Protein AF-A0A7J7YCP4-F1 (afdb_monomer)

Secondary structure (DSSP, 8-state):
--HHHHHHHHHHHHHHHHHHS-HHHHHHHHHHH-TT----TT-------GGG--HHHHHHHHHHHHHHS--------TTS----------------------------------------------------S---S-HHHHHHHHHHHHHHHHHHHHHHHHHHHHHHHHHHHHHHH-TTTT---------------------

Foldseek 3Di:
DPVVVVVVLVVVLVVCCVPQHDPVLVVVLVCLLPVPDDDDPPDPDDDDDPVSDDPVSSVVSVVSCVVRRPDPPPPPPVPDDPDDDDDDDDDDDDDDDDDDDDDDDDDDDDDDDDDDDDDDDDDDDDDDDDDDDDPPADPVRVVVVVVVVVVVVVVVVVVVVVVVVVVVVVVVCCVVVVPPVPDDPPDDDDDDDDDPDDPPPDD

Sequence (203 aa):
MSNDEQVEYIEYLSRKVSTEMGLREQLDIIKIIDPSAQISPTDSEFIIELNCLTDEKLKQVRNYIKEHSPRQRPVREAWKRSNFSCASTSGVSGASASSSSASMVSSASSSGSSVGNSASNSSANMSRAHSDSNLSASAAERIRDSKKRSKQRKLQQKALRKRQLKEQRQARKERLSGLFLNEEVLSLKVTEEDHEADVDVLM

InterPro domains:
  IPR029672 FAM199X family [PF15814] (1-203)
  IPR029672 FAM199X family [PTHR32003] (1-203)

Organism: Myotis myotis (NCBI:txid51298)

Solvent-accessible surface area (backbone atoms only — not comparable to full-atom values): 14205 Å² total; per-residue (Å²): 126,54,73,65,59,46,51,55,49,49,52,52,50,51,56,46,45,78,71,65,46,53,73,67,57,49,52,54,47,48,43,65,54,39,74,81,68,83,82,61,100,81,64,90,74,84,90,78,60,71,90,56,63,45,72,70,44,53,52,48,47,53,50,50,49,68,74,65,44,71,71,80,69,77,86,68,71,86,86,68,76,94,70,91,73,92,81,91,85,86,89,83,88,84,89,85,89,83,90,79,84,89,84,88,86,85,86,85,85,89,81,86,85,88,85,88,88,80,88,86,89,87,91,80,78,83,89,90,82,83,92,76,94,77,92,87,69,55,74,70,49,60,53,51,49,50,54,49,52,51,53,49,54,54,49,52,54,52,49,52,55,53,48,53,56,48,51,56,50,48,56,53,47,43,77,71,62,53,72,71,80,73,70,77,80,81,79,80,75,81,76,92,71,94,74,96,68,90,75,82,78,86,128

Radius of gyration: 39.22 Å; Cα contacts (8 Å, |Δi|>4): 32; chains: 1; bounding box: 74×63×96 Å

pLDDT: mean 70.27, std 20.98, range [35.03, 97.25]

Mean predicted aligned error: 22.8 Å

Nearest PDB structures (foldseek):
  2n4q-assembly1_B  TM=6.527E-01  e=3.915E-01  Homo sapiens

Structure (mmCIF, N/CA/C/O backbone):
data_AF-A0A7J7YCP4-F1
#
_entry.id   AF-A0A7J7YCP4-F1
#
loop_
_atom_site.group_PDB
_atom_site.id
_atom_site.type_symbol
_atom_site.label_atom_id
_atom_site.label_alt_id
_atom_site.label_comp_id
_atom_site.label_asym_id
_atom_site.label_entity_id
_atom_site.label_seq_id
_atom_site.pdbx_PDB_ins_code
_atom_site.Cartn_x
_atom_site.Cartn_y
_atom_site.Cartn_z
_atom_site.occupancy
_atom_site.B_iso_or_equiv
_atom_site.auth_seq_id
_atom_site.auth_comp_id
_atom_site.auth_asym_id
_atom_site.auth_atom_id
_atom_site.pdbx_PDB_model_num
ATOM 1 N N . MET A 1 1 ? 1.319 6.256 31.468 1.00 61.00 1 MET A N 1
ATOM 2 C CA . MET A 1 1 ? 1.533 7.565 30.827 1.00 61.00 1 MET A CA 1
ATOM 3 C C . MET A 1 1 ? 0.613 8.563 31.509 1.00 61.00 1 MET A C 1
ATOM 5 O O . MET A 1 1 ? -0.345 8.119 32.139 1.00 61.00 1 MET A O 1
ATOM 9 N N . SER A 1 2 ? 0.899 9.861 31.454 1.00 80.31 2 SER A N 1
ATOM 10 C CA . SER A 1 2 ? -0.120 10.881 31.736 1.00 80.31 2 SER A CA 1
ATOM 11 C C . SER A 1 2 ? -1.136 10.941 30.585 1.00 80.31 2 SER A C 1
ATOM 13 O O . SER A 1 2 ? -0.890 10.391 29.510 1.00 80.31 2 SER A O 1
ATOM 15 N N . ASN A 1 3 ? -2.272 11.617 30.788 1.00 82.62 3 ASN A N 1
ATOM 16 C CA . ASN A 1 3 ? -3.223 11.849 29.694 1.00 82.62 3 ASN A CA 1
ATOM 17 C C . ASN A 1 3 ? -2.578 12.679 28.569 1.00 82.62 3 ASN A C 1
ATOM 19 O O . ASN A 1 3 ? -2.799 12.396 27.397 1.00 82.62 3 ASN A O 1
ATOM 23 N N . ASP A 1 4 ? -1.729 13.648 28.918 1.00 84.38 4 ASP A N 1
ATOM 24 C CA . ASP A 1 4 ? -1.056 14.526 27.954 1.00 84.38 4 ASP A CA 1
ATOM 25 C C . ASP A 1 4 ? -0.026 13.748 27.112 1.00 84.38 4 ASP A C 1
ATOM 27 O O . ASP A 1 4 ? -0.038 13.828 25.884 1.00 84.38 4 ASP A O 1
ATOM 31 N N . GLU A 1 5 ? 0.787 12.896 27.756 1.00 87.50 5 GLU A N 1
ATOM 32 C CA . GLU A 1 5 ? 1.686 11.939 27.086 1.00 87.50 5 GLU A CA 1
ATOM 33 C C . GLU A 1 5 ? 0.912 10.970 26.173 1.00 87.50 5 GLU A C 1
ATOM 35 O O . GLU A 1 5 ? 1.413 10.551 25.130 1.00 87.50 5 GLU A O 1
ATOM 40 N N . GLN A 1 6 ? -0.302 10.572 26.568 1.00 84.69 6 GLN A N 1
ATOM 41 C CA . GLN A 1 6 ? -1.154 9.678 25.785 1.00 84.69 6 GLN A CA 1
ATOM 42 C C . GLN A 1 6 ? -1.736 10.375 24.553 1.00 84.69 6 GLN A C 1
ATOM 44 O O . GLN A 1 6 ? -1.736 9.769 23.482 1.00 84.69 6 GLN A O 1
ATOM 49 N N . VAL A 1 7 ? -2.163 11.636 24.663 1.00 87.69 7 VAL A N 1
ATOM 50 C CA . VAL A 1 7 ? -2.622 12.436 23.516 1.00 87.69 7 VAL A CA 1
ATOM 51 C C . VAL A 1 7 ? -1.472 12.693 22.539 1.00 87.69 7 VAL A C 1
ATOM 53 O O . VAL A 1 7 ? -1.622 12.385 21.357 1.00 87.69 7 VAL A O 1
ATOM 56 N N . GLU A 1 8 ? -0.298 13.132 23.012 1.00 90.75 8 GLU A N 1
ATOM 57 C CA . GLU A 1 8 ? 0.894 13.305 22.161 1.00 90.75 8 GLU A CA 1
ATOM 58 C C . GLU A 1 8 ? 1.266 11.992 21.445 1.00 90.75 8 GLU A C 1
ATOM 60 O O . GLU A 1 8 ? 1.570 11.975 20.247 1.00 90.75 8 GLU A O 1
ATOM 65 N N . TYR A 1 9 ? 1.183 10.858 22.150 1.00 91.06 9 TYR A N 1
ATOM 66 C CA . TYR A 1 9 ? 1.477 9.554 21.564 1.00 91.06 9 TYR A CA 1
ATOM 67 C C . TYR A 1 9 ? 0.429 9.095 20.536 1.00 91.06 9 TYR A C 1
ATOM 69 O O . TYR A 1 9 ? 0.794 8.499 19.518 1.00 91.06 9 TYR A O 1
ATOM 77 N N . ILE A 1 10 ? -0.856 9.399 20.752 1.00 90.00 10 ILE A N 1
ATOM 78 C CA . ILE A 1 10 ? -1.934 9.158 19.780 1.00 90.00 10 ILE A CA 1
ATOM 79 C C . ILE A 1 10 ? -1.720 10.010 18.523 1.00 90.00 10 ILE A C 1
ATOM 81 O O . ILE A 1 10 ? -1.785 9.472 17.417 1.00 90.00 10 ILE A O 1
ATOM 85 N N . GLU A 1 11 ? -1.401 11.300 18.664 1.00 91.00 11 GLU A N 1
ATOM 86 C CA . GLU A 1 11 ? -1.089 12.176 17.528 1.00 91.00 11 GLU A CA 1
ATOM 87 C C . GLU A 1 11 ? 0.123 11.679 16.732 1.00 91.00 11 GLU A C 1
ATOM 89 O O . GLU A 1 11 ? 0.085 11.637 15.497 1.00 91.00 11 GLU A O 1
ATOM 94 N N . TYR A 1 12 ? 1.188 11.259 17.424 1.00 93.00 12 TYR A N 1
ATOM 95 C CA . TYR A 1 12 ? 2.372 10.672 16.799 1.00 93.00 12 TYR A CA 1
ATOM 96 C C . TYR A 1 12 ? 2.029 9.406 16.001 1.00 93.00 12 TYR A C 1
ATOM 98 O O . TYR A 1 12 ? 2.435 9.281 14.841 1.00 93.00 12 TYR A O 1
ATOM 106 N N . LEU A 1 13 ? 1.273 8.473 16.593 1.00 90.69 13 LEU A N 1
ATOM 107 C CA . LEU A 1 13 ? 0.868 7.242 15.913 1.00 90.69 13 LEU A CA 1
ATOM 108 C C . LEU A 1 13 ? -0.063 7.524 14.729 1.00 90.69 13 LEU A C 1
ATOM 110 O O . LEU A 1 13 ? 0.167 6.971 13.658 1.00 90.69 13 LEU A O 1
ATOM 114 N N . SER A 1 14 ? -1.049 8.410 14.887 1.00 90.00 14 SER A N 1
ATOM 115 C CA . SER A 1 14 ? -1.960 8.827 13.814 1.00 90.00 14 SER A CA 1
ATOM 116 C C . SER A 1 14 ? -1.184 9.405 12.625 1.00 90.00 14 SER A C 1
ATOM 118 O O . SER A 1 14 ? -1.258 8.884 11.511 1.00 90.00 14 SER A O 1
ATOM 120 N N . ARG A 1 15 ? -0.309 10.390 12.874 1.00 92.38 15 ARG A N 1
ATOM 121 C CA . ARG A 1 15 ? 0.545 11.003 11.841 1.00 92.38 15 ARG A CA 1
ATOM 122 C C . ARG A 1 15 ? 1.434 9.978 11.135 1.00 92.38 15 ARG A C 1
ATOM 124 O O . ARG A 1 15 ? 1.585 10.037 9.915 1.00 92.38 15 ARG A O 1
ATOM 131 N N . LYS A 1 16 ? 2.014 9.033 11.883 1.00 92.56 16 LYS A N 1
ATOM 132 C CA . LYS A 1 16 ? 2.845 7.949 11.340 1.00 92.56 16 LYS A CA 1
ATOM 133 C C . LYS A 1 16 ? 2.034 6.993 10.462 1.00 92.56 16 LYS A C 1
ATOM 135 O O . LYS A 1 16 ? 2.494 6.614 9.390 1.00 92.56 16 LYS A O 1
ATOM 140 N N . VAL A 1 17 ? 0.827 6.625 10.885 1.00 91.19 17 VAL A N 1
ATOM 141 C CA . VAL A 1 17 ? -0.069 5.724 10.145 1.00 91.19 17 VAL A CA 1
ATOM 142 C C . VAL A 1 17 ? -0.531 6.354 8.829 1.00 91.19 17 VAL A C 1
ATOM 144 O O . VAL A 1 17 ? -0.478 5.696 7.791 1.00 91.19 17 VAL A O 1
ATOM 147 N N . SER A 1 18 ? -0.864 7.644 8.834 1.00 89.69 18 SER A N 1
ATOM 148 C CA . SER A 1 18 ? -1.276 8.371 7.626 1.00 89.69 18 SER A CA 1
ATOM 149 C C . SER A 1 18 ? -0.137 8.672 6.637 1.00 89.69 18 SER A C 1
ATOM 151 O O . SER A 1 18 ? -0.419 9.082 5.515 1.00 89.69 18 SER A O 1
ATOM 153 N N . THR A 1 19 ? 1.138 8.499 7.021 1.00 89.69 19 THR A N 1
ATOM 154 C CA . THR A 1 19 ? 2.304 8.842 6.171 1.00 89.69 19 THR A CA 1
ATOM 155 C C . THR A 1 19 ? 3.208 7.663 5.797 1.00 89.69 19 THR A C 1
ATOM 157 O O . THR A 1 19 ? 3.782 7.679 4.710 1.00 89.69 19 THR A O 1
ATOM 160 N N . GLU A 1 20 ? 3.355 6.644 6.652 1.00 90.06 20 GLU A N 1
ATOM 161 C CA . GLU A 1 20 ? 4.225 5.479 6.400 1.00 90.06 20 GLU A CA 1
ATOM 162 C C . GLU A 1 20 ? 3.474 4.202 5.989 1.00 90.06 20 GLU A C 1
ATOM 164 O O . GLU A 1 20 ? 4.099 3.281 5.459 1.00 90.06 20 GLU A O 1
ATOM 169 N N . MET A 1 21 ? 2.170 4.108 6.268 1.00 89.06 21 MET A N 1
ATOM 170 C CA . MET A 1 21 ? 1.386 2.874 6.123 1.00 89.06 21 MET A CA 1
ATOM 171 C C . MET A 1 21 ? 0.421 2.967 4.934 1.00 89.06 21 MET A C 1
ATOM 173 O O . MET A 1 21 ? -0.076 4.045 4.614 1.00 89.06 21 MET A O 1
ATOM 177 N N . GLY A 1 22 ? 0.140 1.837 4.282 1.00 91.38 22 GLY A N 1
ATOM 178 C CA . GLY A 1 22 ? -0.833 1.773 3.194 1.00 91.38 22 GLY A CA 1
ATOM 179 C C . GLY A 1 22 ? -2.278 1.753 3.694 1.00 91.38 22 GLY A C 1
ATOM 180 O O . GLY A 1 22 ? -2.553 1.502 4.868 1.00 91.38 22 GLY A O 1
ATOM 181 N N . LEU A 1 23 ? -3.227 1.970 2.776 1.00 91.50 23 LEU A N 1
ATOM 182 C CA . LEU A 1 23 ? -4.663 1.949 3.081 1.00 91.50 23 LEU A CA 1
ATOM 183 C C . LEU A 1 23 ? -5.101 0.623 3.727 1.00 91.50 23 LEU A C 1
ATOM 185 O O . LEU A 1 23 ? -5.978 0.609 4.585 1.00 91.50 23 LEU A O 1
ATOM 189 N N . ARG A 1 24 ? -4.475 -0.502 3.357 1.00 92.06 2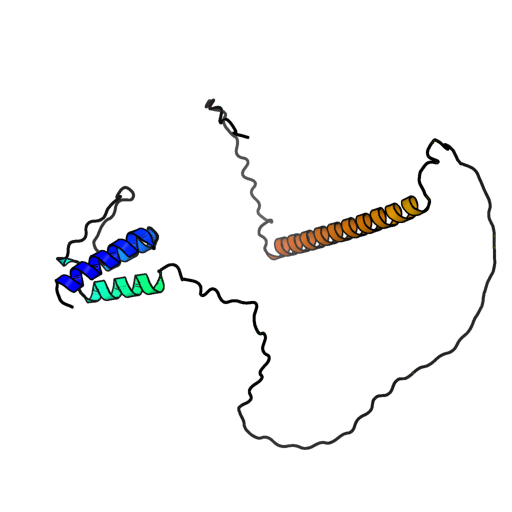4 ARG A N 1
ATOM 190 C CA . ARG A 1 24 ? -4.803 -1.802 3.950 1.00 92.06 24 ARG A CA 1
ATOM 191 C C . ARG A 1 24 ? -4.416 -1.861 5.426 1.00 92.06 24 ARG A C 1
ATOM 193 O O . ARG A 1 24 ? -5.213 -2.295 6.251 1.00 92.06 24 ARG A O 1
ATOM 200 N N . GLU A 1 25 ? -3.216 -1.404 5.749 1.00 94.25 25 GLU A N 1
ATOM 201 C CA . GLU A 1 25 ? -2.690 -1.357 7.107 1.00 94.25 25 GLU A CA 1
ATOM 202 C C . GLU A 1 25 ? -3.452 -0.332 7.965 1.00 94.25 25 GLU A C 1
ATOM 204 O O . GLU A 1 25 ? -3.663 -0.563 9.152 1.00 94.25 25 GLU A O 1
ATOM 209 N N . GLN A 1 26 ? -3.928 0.765 7.365 1.00 92.62 26 GLN A N 1
ATOM 210 C CA . GLN A 1 26 ? -4.826 1.733 8.007 1.00 92.62 26 GLN A CA 1
ATOM 211 C C . GLN A 1 26 ? -6.182 1.100 8.369 1.00 92.62 26 GLN A C 1
ATOM 213 O O . GLN A 1 26 ? -6.621 1.219 9.512 1.00 92.62 26 GLN A O 1
ATOM 218 N N . LEU A 1 27 ? -6.814 0.369 7.442 1.00 92.81 27 LEU A N 1
ATOM 219 C CA . LEU A 1 27 ? -8.079 -0.341 7.686 1.00 92.81 27 LEU A CA 1
ATOM 220 C C . LEU A 1 27 ? -7.933 -1.449 8.746 1.00 92.81 27 LEU A C 1
ATOM 222 O O . LEU A 1 27 ? -8.780 -1.563 9.633 1.00 92.81 27 LEU A O 1
ATOM 226 N N . ASP A 1 28 ? -6.847 -2.229 8.701 1.00 93.38 28 ASP A N 1
ATOM 227 C CA . ASP A 1 28 ? -6.527 -3.230 9.729 1.00 93.38 28 ASP A CA 1
ATOM 228 C C . ASP A 1 28 ? -6.341 -2.563 11.117 1.00 93.38 28 ASP A C 1
ATOM 230 O O . ASP A 1 28 ? -6.861 -3.066 12.115 1.00 93.38 28 ASP A O 1
ATOM 234 N N . ILE A 1 29 ? -5.664 -1.405 11.196 1.00 93.56 29 ILE A N 1
ATOM 235 C CA . ILE A 1 29 ? -5.496 -0.624 12.440 1.00 93.56 29 ILE A CA 1
ATOM 236 C C . ILE A 1 29 ? -6.834 -0.097 12.966 1.00 93.56 29 ILE A C 1
ATOM 238 O O . ILE A 1 29 ? -7.101 -0.224 14.164 1.00 93.56 29 ILE A O 1
ATOM 242 N N . ILE A 1 30 ? -7.702 0.435 12.100 1.00 92.50 30 ILE A N 1
ATOM 243 C CA . ILE A 1 30 ? -9.055 0.847 12.496 1.00 92.50 30 ILE A CA 1
ATOM 244 C C . ILE A 1 30 ? -9.814 -0.349 13.084 1.00 92.50 30 ILE A C 1
ATOM 246 O O . ILE A 1 30 ? -10.421 -0.214 14.142 1.00 92.50 30 ILE A O 1
ATOM 250 N N . LYS A 1 31 ? -9.703 -1.541 12.483 1.00 92.38 31 LYS A N 1
ATOM 251 C CA . LYS A 1 31 ? -10.391 -2.750 12.967 1.00 92.38 31 LYS A CA 1
ATOM 252 C C . LYS A 1 31 ? -9.849 -3.302 14.294 1.00 92.38 31 LYS A C 1
ATOM 254 O O . LYS A 1 31 ? -10.586 -3.983 15.004 1.00 92.38 31 LYS A O 1
ATOM 259 N N . ILE A 1 32 ? -8.599 -2.988 14.656 1.00 92.00 32 ILE A N 1
ATOM 260 C CA . ILE A 1 32 ? -8.032 -3.234 15.999 1.00 92.00 32 ILE A CA 1
ATOM 261 C C . ILE A 1 32 ? -8.627 -2.260 17.032 1.00 92.00 32 ILE A C 1
ATOM 263 O O . ILE A 1 32 ? -8.865 -2.636 18.181 1.00 92.00 32 ILE A O 1
ATOM 267 N N . ILE A 1 33 ? -8.862 -1.004 16.639 1.00 91.69 33 ILE A N 1
ATOM 268 C CA . ILE A 1 33 ? -9.375 0.046 17.529 1.00 91.69 33 ILE A CA 1
ATOM 269 C C . ILE A 1 33 ? -10.887 -0.103 17.736 1.00 91.69 33 ILE A C 1
ATOM 271 O O . ILE A 1 33 ? -11.345 -0.087 18.879 1.00 91.69 33 ILE A O 1
ATOM 275 N N . ASP A 1 34 ? -11.654 -0.309 16.670 1.00 89.75 34 ASP A N 1
ATOM 276 C CA . ASP A 1 34 ? -13.075 -0.640 16.722 1.00 89.75 34 ASP A CA 1
ATOM 277 C C . ASP A 1 34 ? -13.417 -1.777 15.731 1.00 89.75 34 ASP A C 1
ATOM 279 O O . ASP A 1 34 ? -13.516 -1.555 14.520 1.00 89.75 34 ASP A O 1
ATOM 283 N N . PRO A 1 35 ? -13.654 -3.011 16.218 1.00 90.12 35 PRO A N 1
ATOM 284 C CA . PRO A 1 35 ? -14.068 -4.119 15.365 1.00 90.12 35 PRO A CA 1
ATOM 285 C C . PRO A 1 35 ? -15.510 -3.968 14.853 1.00 90.12 35 PRO A C 1
ATOM 287 O O . PRO A 1 35 ? -15.872 -4.645 13.889 1.00 90.12 35 PRO A O 1
ATOM 290 N N . SER A 1 36 ? -16.331 -3.091 15.443 1.00 87.88 36 SER A N 1
ATOM 291 C CA . SER A 1 36 ? -17.709 -2.822 15.006 1.00 87.88 36 SER A CA 1
ATOM 292 C C . SER A 1 36 ? -17.817 -1.757 13.908 1.00 87.88 36 SER A C 1
ATOM 294 O O . SER A 1 36 ? -18.809 -1.753 13.178 1.00 87.88 36 SER A O 1
ATOM 296 N N . ALA A 1 37 ? -16.768 -0.950 13.707 1.00 85.31 37 ALA A N 1
ATOM 297 C CA . ALA A 1 37 ? -16.704 0.083 12.679 1.00 85.31 37 ALA A CA 1
ATOM 298 C C . ALA A 1 37 ? -17.039 -0.454 11.277 1.00 85.31 37 ALA A C 1
ATOM 300 O O . ALA A 1 37 ? -16.464 -1.448 10.809 1.00 85.31 37 ALA A O 1
ATOM 301 N N . GLN A 1 38 ? -17.953 0.249 10.611 1.00 87.25 38 GLN A N 1
ATOM 302 C CA . GLN A 1 38 ? -18.272 0.118 9.193 1.00 87.25 38 GLN A CA 1
ATOM 303 C C . GLN A 1 38 ? -17.579 1.259 8.446 1.00 87.25 38 GLN A C 1
ATOM 305 O O . GLN A 1 38 ? -17.570 2.385 8.937 1.00 87.25 38 GLN A O 1
ATOM 310 N N . ILE A 1 39 ? -16.994 0.965 7.286 1.00 88.75 39 ILE A N 1
ATOM 311 C CA . ILE A 1 39 ? -16.242 1.928 6.472 1.00 88.75 39 ILE A CA 1
ATOM 312 C C . ILE A 1 39 ? -16.687 1.729 5.024 1.00 88.75 39 ILE A C 1
ATOM 314 O O . ILE A 1 39 ? -16.622 0.609 4.508 1.00 88.75 39 ILE A O 1
ATOM 318 N N . SER A 1 40 ? -17.169 2.787 4.380 1.00 86.44 40 SER A N 1
ATOM 319 C CA . SER A 1 40 ? -17.527 2.772 2.964 1.00 86.44 40 SER A CA 1
ATOM 320 C C . SER A 1 40 ? -16.271 2.928 2.094 1.00 86.44 40 SER A C 1
ATOM 322 O O . SER A 1 40 ? -15.364 3.677 2.455 1.00 86.44 40 SER A O 1
ATOM 324 N N . PRO A 1 41 ? -16.211 2.320 0.892 1.00 87.88 41 PRO A N 1
ATOM 325 C CA . PRO A 1 41 ? -15.148 2.584 -0.086 1.00 87.88 41 PRO A CA 1
ATOM 326 C C . PRO A 1 41 ? -15.033 4.051 -0.543 1.00 87.88 41 PRO A C 1
ATOM 328 O O . PRO A 1 41 ? -14.093 4.390 -1.257 1.00 87.88 41 PRO A O 1
ATOM 331 N N . THR A 1 42 ? -15.996 4.903 -0.179 1.00 91.38 42 THR A N 1
ATOM 332 C CA . THR A 1 42 ? -16.015 6.351 -0.439 1.00 91.38 42 THR A CA 1
ATOM 333 C C . THR A 1 42 ? -15.386 7.197 0.668 1.00 91.38 42 THR A C 1
ATOM 335 O O . THR A 1 42 ? -15.211 8.397 0.462 1.00 91.38 42 THR A O 1
ATOM 338 N N . ASP A 1 43 ? -15.095 6.624 1.837 1.00 88.94 43 ASP A N 1
ATOM 339 C CA . ASP A 1 43 ? -14.734 7.405 3.022 1.00 88.94 43 ASP A CA 1
ATOM 340 C C . ASP A 1 43 ? -13.261 7.831 2.969 1.00 88.94 43 ASP A C 1
ATOM 342 O O . ASP A 1 43 ? -12.351 7.001 2.925 1.00 88.94 43 ASP A O 1
ATOM 346 N N . SER A 1 44 ? -13.021 9.144 2.963 1.00 87.44 44 SER A N 1
ATOM 347 C CA . SER A 1 44 ? -11.681 9.743 2.882 1.00 87.44 44 SER A CA 1
ATOM 348 C C . SER A 1 44 ? -11.033 10.025 4.240 1.00 87.44 44 SER A C 1
ATOM 350 O O . SER A 1 44 ? -9.841 10.317 4.301 1.00 87.44 44 SER A O 1
ATOM 352 N N . GLU A 1 45 ? -11.809 9.975 5.322 1.00 87.50 45 GLU A N 1
ATOM 353 C CA . GLU A 1 45 ? -11.370 10.251 6.690 1.00 87.50 45 GLU A CA 1
ATOM 354 C C . GLU A 1 45 ? -12.101 9.346 7.690 1.00 87.50 45 GLU A C 1
ATOM 356 O O . GLU A 1 45 ? -13.208 8.879 7.429 1.00 87.50 45 GLU A O 1
ATOM 361 N N . PHE A 1 46 ? -11.474 9.084 8.839 1.00 85.31 46 PHE A N 1
ATOM 362 C CA . PHE A 1 46 ? -12.051 8.269 9.906 1.00 85.31 46 PHE A CA 1
ATOM 363 C C . PHE A 1 46 ? -11.767 8.910 11.266 1.00 85.31 46 PHE A C 1
ATOM 365 O O . PHE A 1 46 ? -10.611 9.155 11.618 1.00 85.31 46 PHE A O 1
ATOM 372 N N . ILE A 1 47 ? -12.825 9.191 12.028 1.00 86.19 47 ILE A N 1
ATOM 373 C CA . ILE A 1 47 ? -12.748 9.882 13.319 1.00 86.19 47 ILE A CA 1
ATOM 374 C C . ILE A 1 47 ? -12.791 8.845 14.443 1.00 86.19 47 ILE A C 1
ATOM 376 O O . ILE A 1 47 ? -13.683 8.002 14.493 1.00 86.19 47 ILE A O 1
ATOM 380 N N . ILE A 1 48 ? -11.826 8.922 15.361 1.00 85.00 48 ILE A N 1
ATOM 381 C CA . ILE A 1 48 ? -11.690 8.002 16.494 1.00 85.00 48 ILE A CA 1
ATOM 382 C C . ILE A 1 48 ? -11.909 8.783 17.785 1.00 85.00 48 ILE A C 1
ATOM 384 O O . ILE A 1 48 ? -11.119 9.665 18.119 1.00 85.00 48 ILE A O 1
ATOM 388 N N . GLU A 1 49 ? -12.955 8.444 18.540 1.00 84.62 49 GLU A N 1
ATOM 389 C CA . GLU A 1 49 ? -13.113 8.965 19.898 1.00 84.62 49 GLU A CA 1
ATOM 390 C C . GLU A 1 49 ? -11.982 8.477 20.811 1.00 84.62 49 GLU A C 1
ATOM 392 O O . GLU A 1 49 ? -11.619 7.298 20.798 1.00 84.62 49 GLU A O 1
ATOM 397 N N . LEU A 1 50 ? -11.491 9.353 21.692 1.00 83.06 50 LEU A N 1
ATOM 398 C CA . LEU A 1 50 ? -10.486 8.994 22.699 1.00 83.06 50 LEU A CA 1
ATOM 399 C C . LEU A 1 50 ? -10.966 7.843 23.608 1.00 83.06 50 LEU A C 1
ATOM 401 O O . LEU A 1 50 ? -10.177 6.978 23.980 1.00 83.06 50 LEU A O 1
ATOM 405 N N . ASN A 1 51 ? -12.278 7.771 23.864 1.00 83.12 51 ASN A N 1
ATOM 406 C CA . ASN A 1 51 ? -12.952 6.683 24.584 1.00 83.12 51 ASN A CA 1
ATOM 407 C C . ASN A 1 51 ? -12.691 5.292 23.972 1.00 83.12 51 ASN A C 1
ATOM 409 O O . ASN A 1 51 ? -12.670 4.285 24.682 1.00 83.12 51 ASN A O 1
ATOM 413 N N . CYS A 1 52 ? -12.470 5.218 22.657 1.00 81.75 52 CYS A N 1
ATOM 414 C CA . CYS A 1 52 ? -12.204 3.968 21.953 1.00 81.75 52 CYS A CA 1
ATOM 415 C C . CYS A 1 52 ? -10.756 3.480 22.128 1.00 81.75 52 CYS A C 1
ATOM 417 O O . CYS A 1 52 ? -10.496 2.302 21.872 1.00 81.75 52 CYS A O 1
ATOM 419 N N . LEU A 1 53 ? -9.823 4.334 22.571 1.00 84.50 53 LEU A N 1
ATOM 420 C CA . LEU A 1 53 ? -8.375 4.088 22.606 1.00 84.50 53 LEU A CA 1
ATOM 421 C C . LEU A 1 53 ? -7.862 3.726 24.010 1.00 84.50 53 LEU A C 1
ATOM 423 O O . LEU A 1 53 ? -7.202 4.514 24.684 1.00 84.50 53 LEU A O 1
ATOM 427 N N . THR A 1 54 ? -8.112 2.487 24.436 1.00 89.50 54 THR A N 1
ATOM 428 C CA . THR A 1 54 ? -7.514 1.932 25.662 1.00 89.50 54 THR A CA 1
ATOM 429 C C . THR A 1 54 ? -6.031 1.577 25.481 1.00 89.50 54 THR A C 1
ATOM 431 O O . THR A 1 54 ? -5.598 1.232 24.379 1.00 89.50 54 THR A O 1
ATOM 434 N N . ASP A 1 55 ? -5.259 1.572 26.573 1.00 87.69 55 ASP A N 1
ATOM 435 C CA . ASP A 1 55 ? -3.823 1.230 26.589 1.00 87.69 55 ASP A CA 1
ATOM 436 C C . ASP A 1 55 ? -3.488 -0.079 25.859 1.00 87.69 55 ASP A C 1
ATOM 438 O O . ASP A 1 55 ? -2.499 -0.162 25.129 1.00 87.69 55 ASP A O 1
ATOM 442 N N . GLU A 1 56 ? -4.320 -1.112 26.016 1.00 91.56 56 GLU A N 1
ATOM 443 C CA . GLU A 1 56 ? -4.083 -2.409 25.378 1.00 91.56 56 GLU A CA 1
ATOM 444 C C . GLU A 1 56 ? -4.322 -2.354 23.857 1.00 91.56 56 GLU A C 1
ATOM 446 O O . GLU A 1 56 ? -3.574 -2.980 23.105 1.00 91.56 56 GLU A O 1
ATOM 451 N N . LYS A 1 57 ? -5.276 -1.539 23.378 1.00 91.06 57 LYS A N 1
ATOM 452 C CA . LYS A 1 57 ? -5.441 -1.254 21.941 1.00 91.06 57 LYS A CA 1
ATOM 453 C C . LYS A 1 57 ? -4.271 -0.427 21.411 1.00 91.06 57 LYS A C 1
ATOM 455 O O . LYS A 1 57 ? -3.700 -0.785 20.387 1.00 91.06 57 LYS A O 1
ATOM 460 N N . LEU A 1 58 ? -3.845 0.616 22.129 1.00 89.81 58 LEU A N 1
ATOM 461 C CA . LEU A 1 58 ? -2.662 1.420 21.782 1.00 89.81 58 LEU A CA 1
ATOM 462 C C . LEU A 1 58 ? -1.394 0.562 21.661 1.00 89.81 58 LEU A C 1
ATOM 464 O O . LEU A 1 58 ? -0.616 0.706 20.717 1.00 89.81 58 LEU A O 1
ATOM 468 N N . LYS A 1 59 ? -1.216 -0.392 22.577 1.00 91.62 59 LYS A N 1
ATOM 469 C CA . LYS A 1 59 ? -0.141 -1.393 22.577 1.00 91.62 59 LYS A CA 1
ATOM 470 C C . LYS A 1 59 ? -0.243 -2.376 21.403 1.00 91.62 59 LYS A C 1
ATOM 472 O O . LYS A 1 59 ? 0.783 -2.694 20.800 1.00 91.62 59 LYS A O 1
ATOM 477 N N . GLN A 1 60 ? -1.448 -2.814 21.032 1.00 93.19 60 GLN A N 1
ATOM 478 C CA . GLN A 1 60 ? -1.677 -3.632 19.833 1.00 93.19 60 GLN A CA 1
ATOM 479 C C . GLN A 1 60 ? -1.379 -2.856 18.544 1.00 93.19 60 GLN A C 1
ATOM 481 O O . GLN A 1 60 ? -0.617 -3.349 17.716 1.00 93.19 60 GLN A O 1
ATOM 486 N N . VAL A 1 61 ? -1.878 -1.624 18.406 1.00 92.62 61 VAL A N 1
ATOM 487 C CA . VAL A 1 61 ? -1.607 -0.730 17.266 1.00 92.62 61 VAL A CA 1
ATOM 488 C C . VAL A 1 61 ? -0.106 -0.447 17.141 1.00 92.62 61 VAL A C 1
ATOM 490 O O . VAL A 1 61 ? 0.460 -0.617 16.063 1.00 92.62 61 VAL A O 1
ATOM 493 N N . ARG A 1 62 ? 0.585 -0.132 18.247 1.00 91.75 62 ARG A N 1
ATOM 494 C CA . ARG A 1 62 ? 2.051 0.022 18.282 1.00 91.75 62 ARG A CA 1
ATOM 495 C C . ARG A 1 62 ? 2.779 -1.222 17.769 1.00 91.75 62 ARG A C 1
ATOM 497 O O . ARG A 1 62 ? 3.731 -1.092 17.001 1.00 91.75 62 ARG A O 1
ATOM 504 N N . ASN A 1 63 ? 2.360 -2.414 18.193 1.00 93.31 63 ASN A N 1
ATOM 505 C CA . ASN A 1 63 ? 2.963 -3.670 17.747 1.00 93.31 63 ASN A CA 1
ATOM 506 C C . ASN A 1 63 ? 2.662 -3.954 16.268 1.00 93.31 63 ASN A C 1
ATOM 508 O O . ASN A 1 63 ? 3.576 -4.314 15.531 1.00 93.31 63 ASN A O 1
ATOM 512 N N . TYR A 1 64 ? 1.426 -3.733 15.813 1.00 94.12 64 TYR A N 1
ATOM 513 C CA . TYR A 1 64 ? 1.047 -3.890 14.410 1.00 94.12 64 TYR A CA 1
ATOM 514 C C . TYR A 1 64 ? 1.884 -2.967 13.513 1.00 94.12 64 TYR A C 1
ATOM 516 O O . TYR A 1 64 ? 2.516 -3.450 12.575 1.00 94.12 64 TYR A O 1
ATOM 524 N N . ILE A 1 65 ? 1.990 -1.677 13.860 1.00 91.62 65 ILE A N 1
ATOM 525 C CA . ILE A 1 65 ? 2.849 -0.702 13.168 1.00 91.62 65 ILE A CA 1
ATOM 526 C C . ILE A 1 65 ? 4.319 -1.135 13.215 1.00 91.62 65 ILE A C 1
ATOM 528 O O . ILE A 1 65 ? 5.024 -0.985 12.227 1.00 91.62 65 ILE A O 1
ATOM 532 N N . LYS A 1 66 ? 4.815 -1.695 14.323 1.00 90.88 66 LYS A N 1
ATOM 533 C CA . LYS A 1 66 ? 6.213 -2.143 14.423 1.00 90.88 66 LYS A CA 1
ATOM 534 C C . LYS A 1 66 ? 6.544 -3.298 13.467 1.00 90.88 66 LYS A C 1
ATOM 536 O O . LYS A 1 66 ? 7.658 -3.336 12.948 1.00 90.88 66 LYS A O 1
ATOM 541 N N . GLU A 1 67 ? 5.613 -4.225 13.250 1.00 89.88 67 GLU A N 1
ATOM 542 C CA . GLU A 1 67 ? 5.825 -5.377 12.362 1.00 89.88 67 GLU A CA 1
ATOM 543 C C . GLU A 1 67 ? 5.480 -5.071 10.888 1.00 89.88 67 GLU A C 1
ATOM 545 O O . GLU A 1 67 ? 6.130 -5.621 9.997 1.00 89.88 67 GLU A O 1
ATOM 550 N N . HIS A 1 68 ? 4.525 -4.166 10.623 1.00 87.81 68 HIS A N 1
ATOM 551 C CA . HIS A 1 68 ? 4.067 -3.805 9.269 1.00 87.81 68 HIS A CA 1
ATOM 552 C C . HIS A 1 68 ? 4.652 -2.496 8.715 1.00 87.81 68 HIS A C 1
ATOM 554 O O . HIS A 1 68 ? 4.547 -2.265 7.511 1.00 87.81 68 HIS A O 1
ATOM 560 N N . SER A 1 69 ? 5.284 -1.646 9.539 1.00 78.75 69 SER A N 1
ATOM 561 C CA . SER A 1 69 ? 6.025 -0.468 9.056 1.00 78.75 69 SER A CA 1
ATOM 562 C C . SER A 1 69 ? 7.009 -0.932 7.983 1.00 78.75 69 SER A C 1
ATOM 564 O O . SER A 1 69 ? 7.722 -1.922 8.206 1.00 78.75 69 SER A O 1
ATOM 566 N N . PRO A 1 70 ? 7.033 -0.278 6.804 1.00 67.12 70 PRO A N 1
ATOM 567 C CA . PRO A 1 70 ? 7.800 -0.751 5.665 1.00 67.12 70 PRO A CA 1
ATOM 568 C C . PRO A 1 70 ? 9.258 -0.834 6.084 1.00 67.12 70 PRO A C 1
ATOM 570 O O . PRO A 1 70 ? 9.906 0.195 6.283 1.00 67.12 70 PRO A O 1
ATOM 573 N N . ARG A 1 71 ? 9.755 -2.071 6.264 1.00 58.69 71 ARG A N 1
ATOM 574 C CA . ARG A 1 71 ? 11.087 -2.329 6.819 1.00 58.69 71 ARG A CA 1
ATOM 575 C C . ARG A 1 71 ? 12.073 -1.368 6.174 1.00 58.69 71 ARG A C 1
ATOM 577 O O . ARG A 1 71 ? 12.383 -1.519 4.988 1.00 58.69 71 ARG A O 1
ATOM 584 N N . GLN A 1 72 ? 12.634 -0.482 6.999 1.00 51.03 72 GLN A N 1
ATOM 585 C CA . GLN A 1 72 ? 13.998 -0.000 6.840 1.00 51.03 72 GLN A CA 1
ATOM 586 C C . GLN A 1 72 ? 14.850 -1.253 6.655 1.00 51.03 72 GLN A C 1
ATOM 588 O O . GLN A 1 72 ? 15.278 -1.886 7.624 1.00 51.03 72 GLN A O 1
ATOM 593 N N . ARG A 1 73 ? 15.012 -1.696 5.399 1.00 40.56 73 ARG A N 1
ATOM 594 C CA . ARG A 1 73 ? 15.946 -2.765 5.085 1.00 40.56 73 ARG A CA 1
ATOM 595 C C . ARG A 1 73 ? 17.260 -2.199 5.593 1.00 40.56 73 ARG A C 1
ATOM 597 O O . ARG A 1 73 ? 17.649 -1.144 5.087 1.00 40.56 73 ARG A O 1
ATOM 604 N N . PRO A 1 74 ? 17.950 -2.840 6.553 1.00 42.38 74 PRO A N 1
ATOM 605 C CA . PRO A 1 74 ? 19.310 -2.428 6.813 1.00 42.38 74 PRO A CA 1
ATOM 606 C C . PRO A 1 74 ? 20.005 -2.486 5.457 1.00 42.38 74 PRO A C 1
ATOM 608 O O . PRO A 1 74 ? 19.957 -3.532 4.795 1.00 42.38 74 PRO A O 1
ATOM 611 N N . VAL A 1 75 ? 20.579 -1.360 5.024 1.00 45.19 75 VAL A N 1
ATOM 612 C CA . VAL A 1 75 ? 21.458 -1.310 3.857 1.00 45.19 75 VAL A CA 1
ATOM 613 C C . VAL A 1 75 ? 22.698 -2.088 4.265 1.00 45.19 75 VAL A C 1
ATOM 615 O O . VAL A 1 75 ? 23.717 -1.560 4.699 1.00 45.19 75 VAL A O 1
ATOM 618 N N . ARG A 1 76 ? 22.551 -3.413 4.218 1.00 47.34 76 ARG A N 1
ATOM 619 C CA . ARG A 1 76 ? 23.631 -4.364 4.332 1.00 47.34 76 ARG A CA 1
ATOM 620 C C . ARG A 1 76 ? 24.455 -4.128 3.087 1.00 47.34 76 ARG A C 1
ATOM 622 O O . ARG A 1 76 ? 24.105 -4.610 2.014 1.00 47.34 76 ARG A O 1
ATOM 629 N N . GLU A 1 77 ? 25.518 -3.360 3.288 1.00 46.50 77 GLU A N 1
ATOM 630 C CA . GLU A 1 77 ? 26.783 -3.345 2.557 1.00 46.50 77 GLU A CA 1
ATOM 631 C C . GLU A 1 77 ? 27.214 -4.784 2.209 1.00 46.50 77 GLU A C 1
ATOM 633 O O . GLU A 1 77 ? 28.112 -5.369 2.813 1.00 46.50 77 GLU A O 1
ATOM 638 N N . ALA A 1 78 ? 26.532 -5.405 1.245 1.00 47.06 78 ALA A N 1
ATOM 639 C CA . ALA A 1 78 ? 26.611 -6.840 0.969 1.00 47.06 78 ALA A CA 1
ATOM 640 C C . ALA A 1 78 ? 27.920 -7.244 0.266 1.00 47.06 78 ALA A C 1
ATOM 642 O O . ALA A 1 78 ? 28.090 -8.394 -0.132 1.00 47.06 78 ALA A O 1
ATOM 643 N N . TRP A 1 79 ? 28.838 -6.289 0.096 1.00 48.59 79 TRP A N 1
ATOM 644 C CA . TRP A 1 79 ? 30.078 -6.390 -0.671 1.00 48.59 79 TRP A CA 1
ATOM 645 C C . TRP A 1 79 ? 31.345 -6.218 0.182 1.00 48.59 79 TRP A C 1
ATOM 647 O O . TRP A 1 79 ? 32.425 -5.986 -0.366 1.00 48.59 79 TRP A O 1
ATOM 657 N N . LYS A 1 80 ? 31.272 -6.365 1.515 1.00 50.31 80 LYS A N 1
ATOM 658 C CA . LYS A 1 80 ? 32.476 -6.438 2.363 1.00 50.31 80 LYS A CA 1
ATOM 659 C C . LYS A 1 80 ? 32.524 -7.703 3.226 1.00 50.31 80 LYS A C 1
ATOM 661 O O . LYS A 1 80 ? 31.627 -7.983 4.008 1.00 50.31 80 LYS A O 1
ATOM 666 N N . ARG A 1 81 ? 33.657 -8.408 3.091 1.00 43.81 81 ARG A N 1
ATOM 667 C CA . ARG A 1 81 ? 34.123 -9.577 3.863 1.00 43.81 81 ARG A CA 1
ATOM 668 C C . ARG A 1 81 ? 33.261 -10.846 3.794 1.00 43.81 81 ARG A C 1
ATOM 670 O O . ARG A 1 81 ? 32.623 -11.246 4.762 1.00 43.81 81 ARG A O 1
ATOM 677 N N . SER A 1 82 ? 33.468 -11.615 2.725 1.00 40.84 82 SER A N 1
ATOM 678 C CA . SER A 1 82 ? 33.493 -13.081 2.817 1.00 40.84 82 SER A CA 1
ATOM 679 C C . SER A 1 82 ? 34.719 -13.531 3.634 1.00 40.84 82 SER A C 1
ATOM 681 O O . SER A 1 82 ? 35.733 -13.960 3.082 1.00 40.84 82 SER A O 1
ATOM 683 N N . ASN A 1 83 ? 34.665 -13.357 4.956 1.00 42.50 83 ASN A N 1
ATOM 684 C CA . ASN A 1 83 ? 35.708 -13.820 5.867 1.00 42.50 83 ASN A CA 1
ATOM 685 C C . ASN A 1 83 ? 35.434 -15.291 6.210 1.00 42.50 83 ASN A C 1
ATOM 687 O O . ASN A 1 83 ? 34.555 -15.587 7.016 1.00 42.50 83 ASN A O 1
ATOM 691 N N . PHE A 1 84 ? 36.158 -16.217 5.580 1.00 46.06 84 PHE A N 1
ATOM 692 C CA . PHE A 1 84 ? 36.066 -17.635 5.924 1.00 46.06 84 PHE A CA 1
ATOM 693 C C . PHE A 1 84 ? 36.712 -17.868 7.293 1.00 46.06 84 PHE A C 1
ATOM 695 O O . PHE A 1 84 ? 37.933 -17.840 7.429 1.00 46.06 84 PHE A O 1
ATOM 702 N N . SER A 1 85 ? 35.881 -18.082 8.309 1.00 37.94 85 SER A N 1
ATOM 703 C CA . SER A 1 85 ? 36.310 -18.423 9.664 1.00 37.94 85 SER A CA 1
ATOM 704 C C . SER A 1 85 ? 35.519 -19.638 10.135 1.00 37.94 85 SER A C 1
ATOM 706 O O . SER A 1 85 ? 34.446 -19.518 10.718 1.00 37.94 85 SER A O 1
ATOM 708 N N . CYS A 1 86 ? 36.045 -20.822 9.827 1.00 39.28 86 CYS A N 1
ATOM 709 C CA . CYS A 1 86 ? 35.581 -22.076 10.403 1.00 39.28 86 CYS A CA 1
ATOM 710 C C . CYS A 1 86 ? 35.980 -22.126 11.888 1.00 39.28 86 CYS A C 1
ATOM 712 O O . CYS A 1 86 ? 37.162 -22.164 12.219 1.00 39.28 86 CYS A O 1
ATOM 714 N N . ALA A 1 87 ? 34.986 -22.106 12.776 1.00 36.47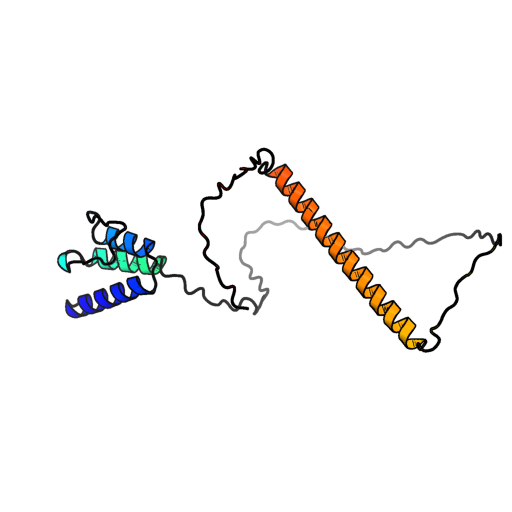 87 ALA A N 1
ATOM 715 C CA . ALA A 1 87 ? 35.161 -22.291 14.213 1.00 36.47 87 ALA A CA 1
ATOM 716 C C . ALA A 1 87 ? 34.568 -23.648 14.619 1.00 36.47 87 ALA A C 1
ATOM 718 O O . ALA A 1 87 ? 33.445 -23.965 14.229 1.00 36.47 87 ALA A O 1
ATOM 719 N N . SER A 1 88 ? 35.326 -24.440 15.381 1.00 38.31 88 SER A N 1
ATOM 720 C CA . SER A 1 88 ? 35.026 -25.854 15.638 1.00 38.31 88 SER A CA 1
ATOM 721 C C . SER A 1 88 ? 34.781 -26.151 17.119 1.00 38.31 88 SER A C 1
ATOM 723 O O . SER A 1 88 ? 35.715 -26.098 17.913 1.00 38.31 88 SER A O 1
ATOM 725 N N . THR A 1 89 ? 33.562 -26.575 17.453 1.00 37.31 89 THR A N 1
ATOM 726 C CA . THR A 1 89 ? 33.171 -27.446 18.587 1.00 37.31 89 THR A CA 1
ATOM 727 C C . THR A 1 89 ? 31.883 -28.173 18.151 1.00 37.31 89 THR A C 1
ATOM 729 O O . THR A 1 89 ? 31.158 -27.640 17.315 1.00 37.31 89 THR A O 1
ATOM 732 N N . SER A 1 90 ? 31.509 -29.382 18.577 1.00 37.69 90 SER A N 1
ATOM 733 C CA . SER A 1 90 ? 32.086 -30.452 19.420 1.00 37.69 90 SER A CA 1
ATOM 734 C C . SER A 1 90 ? 31.690 -31.816 18.775 1.00 37.69 90 SER A C 1
ATOM 736 O O . SER A 1 90 ? 30.959 -31.828 17.791 1.00 37.69 90 SER A O 1
ATOM 73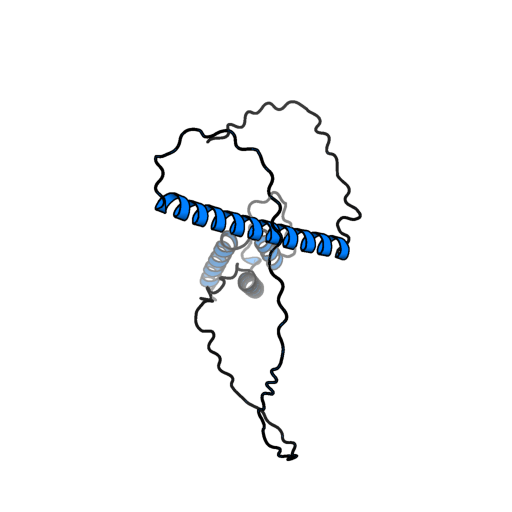8 N N . GLY A 1 91 ? 32.106 -33.017 19.199 1.00 36.28 91 GLY A N 1
ATOM 739 C CA . GLY A 1 91 ? 33.029 -33.417 20.266 1.00 36.28 91 GLY A CA 1
ATOM 740 C C . GLY A 1 91 ? 32.554 -34.661 21.041 1.00 36.28 91 GLY A C 1
ATOM 741 O O . GLY A 1 91 ? 32.211 -34.533 22.209 1.00 36.28 91 GLY A O 1
ATOM 742 N N . VAL A 1 92 ? 32.561 -35.848 20.414 1.00 36.34 92 VAL A N 1
ATOM 743 C CA . VAL A 1 92 ? 32.473 -37.176 21.074 1.00 36.34 92 VAL A CA 1
ATOM 744 C C . VAL A 1 92 ? 33.332 -38.209 20.327 1.00 36.34 92 VAL A C 1
ATOM 746 O O . VAL A 1 92 ? 33.625 -38.036 19.144 1.00 36.34 92 VAL A O 1
ATOM 749 N N . SER A 1 93 ? 33.774 -39.255 21.031 1.00 42.53 93 SER A N 1
ATOM 750 C CA . SER A 1 93 ? 34.876 -40.141 20.617 1.00 42.53 93 SER A CA 1
ATOM 751 C C . SER A 1 93 ? 34.441 -41.430 19.905 1.00 42.53 93 SER A C 1
ATOM 753 O O . SER A 1 93 ? 33.411 -42.012 20.229 1.00 42.53 93 SER A O 1
ATOM 755 N N . GLY A 1 94 ? 35.307 -41.949 19.029 1.00 35.03 94 GLY A N 1
ATOM 756 C CA . GLY A 1 94 ? 35.230 -43.307 18.476 1.00 35.03 94 GLY A CA 1
ATOM 757 C C . GLY A 1 94 ? 36.536 -43.662 17.763 1.00 35.03 94 GLY A C 1
ATOM 758 O O . GLY A 1 94 ? 36.927 -42.970 16.827 1.00 35.03 94 GLY A O 1
ATOM 759 N N . ALA A 1 95 ? 37.255 -44.683 18.234 1.00 40.34 95 ALA A N 1
ATOM 760 C CA . ALA A 1 95 ? 38.616 -44.977 17.779 1.00 40.34 95 ALA A CA 1
ATOM 761 C C . ALA A 1 95 ? 38.675 -46.093 16.726 1.00 40.34 95 ALA A C 1
ATOM 763 O O . ALA A 1 95 ? 37.998 -47.110 16.859 1.00 40.34 95 ALA A O 1
ATOM 764 N N . SER A 1 96 ? 39.572 -45.946 15.748 1.00 35.75 96 SER A N 1
ATOM 765 C CA . SER A 1 96 ? 40.323 -47.039 15.105 1.00 35.75 96 SER A CA 1
ATOM 766 C C . SER A 1 96 ? 41.458 -46.451 14.268 1.00 35.75 96 SER A C 1
ATOM 768 O O . SER A 1 96 ? 41.273 -45.434 13.604 1.00 35.75 96 SER A O 1
ATOM 770 N N . ALA A 1 97 ? 42.635 -47.076 14.305 1.00 44.62 97 ALA A N 1
ATOM 771 C CA . ALA A 1 97 ? 43.801 -46.642 13.542 1.00 44.62 97 ALA A CA 1
ATOM 772 C C . ALA A 1 97 ? 44.040 -47.559 12.335 1.00 44.62 97 ALA A C 1
ATOM 774 O O . ALA A 1 97 ? 44.036 -48.781 12.473 1.00 44.62 97 ALA A O 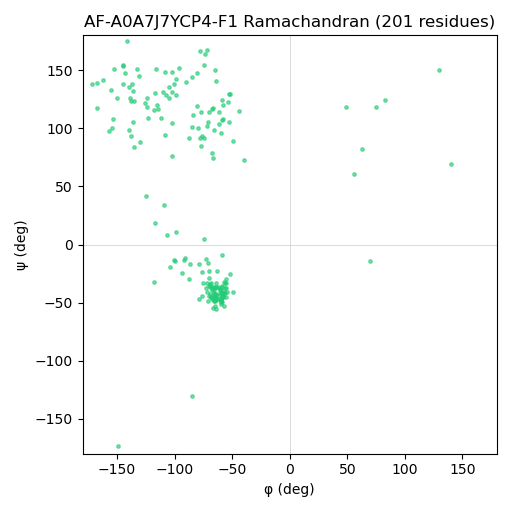1
ATOM 775 N N . SER A 1 98 ? 44.329 -46.974 11.174 1.00 39.66 98 SER A N 1
ATOM 776 C CA . SER A 1 98 ? 44.972 -47.669 10.057 1.00 39.66 98 SER A CA 1
ATOM 777 C C . SER A 1 98 ? 45.802 -46.679 9.237 1.00 39.66 98 SER A C 1
ATOM 779 O O . SER A 1 98 ? 45.328 -45.620 8.828 1.00 39.66 98 SER A O 1
ATOM 781 N N . SER A 1 99 ? 47.081 -46.996 9.039 1.00 45.59 99 SER A N 1
ATOM 782 C CA . SER A 1 99 ? 48.058 -46.123 8.383 1.00 45.59 99 SER A CA 1
ATOM 783 C C . SER A 1 99 ? 48.549 -46.729 7.070 1.00 45.59 99 SER A C 1
ATOM 785 O O . SER A 1 99 ? 49.165 -47.794 7.069 1.00 45.59 99 SER A O 1
ATOM 787 N N . SER A 1 100 ? 48.329 -46.033 5.958 1.00 42.47 100 SER A N 1
ATOM 788 C CA . SER A 1 100 ? 48.955 -46.288 4.650 1.00 42.47 100 SER A CA 1
ATOM 789 C C . SER A 1 100 ? 48.946 -44.962 3.879 1.00 42.47 100 SER A C 1
ATOM 791 O O . SER A 1 100 ? 47.883 -44.429 3.584 1.00 42.47 100 SER A O 1
ATOM 793 N N . SER A 1 101 ? 50.063 -44.234 3.826 1.00 40.28 101 SER A N 1
ATOM 794 C CA . SER A 1 101 ? 51.204 -44.421 2.905 1.00 40.28 101 SER A CA 1
ATOM 795 C C . SER A 1 101 ? 50.892 -43.950 1.479 1.00 40.28 101 SER A C 1
ATOM 797 O O . SER A 1 101 ? 50.000 -44.472 0.818 1.00 40.28 101 SER A O 1
ATOM 799 N N . ALA A 1 102 ? 51.643 -42.951 1.015 1.00 39.75 102 ALA A N 1
ATOM 800 C CA . ALA A 1 102 ? 51.403 -42.251 -0.244 1.00 39.75 102 ALA A CA 1
ATOM 801 C C . ALA A 1 102 ? 51.771 -43.064 -1.497 1.00 39.75 102 ALA A C 1
ATOM 803 O O . ALA A 1 102 ? 52.602 -43.966 -1.448 1.00 39.75 102 ALA A O 1
ATOM 804 N N . SER A 1 103 ? 51.278 -42.620 -2.655 1.00 40.62 103 SER A N 1
ATOM 805 C CA . SER A 1 103 ? 52.142 -42.423 -3.831 1.00 40.62 103 SER A CA 1
ATOM 806 C C . SER A 1 103 ? 51.482 -41.517 -4.878 1.00 40.62 103 SER A C 1
ATOM 808 O O . SER A 1 103 ? 50.281 -41.592 -5.123 1.00 40.62 103 SER A O 1
ATOM 810 N N . MET A 1 104 ? 52.294 -40.666 -5.510 1.00 50.91 104 MET A N 1
ATOM 811 C CA . MET A 1 104 ? 51.992 -40.070 -6.814 1.00 50.91 104 MET A CA 1
ATOM 812 C C . MET A 1 104 ? 52.822 -40.830 -7.848 1.00 50.91 104 MET A C 1
ATOM 814 O O . MET A 1 104 ? 54.031 -40.957 -7.660 1.00 50.91 104 MET A O 1
ATOM 818 N N . VAL A 1 105 ? 52.214 -41.278 -8.947 1.00 45.69 105 VAL A N 1
ATOM 819 C CA . VAL A 1 105 ? 52.941 -41.783 -10.121 1.00 45.69 105 VAL A CA 1
ATOM 820 C C . VAL A 1 105 ? 52.280 -41.300 -11.409 1.00 45.69 105 VAL A C 1
ATOM 822 O O . VAL A 1 105 ? 51.061 -41.349 -11.553 1.00 45.69 105 VAL A O 1
ATOM 825 N N . SER A 1 106 ? 53.109 -40.855 -12.351 1.00 41.66 106 SER A N 1
ATOM 826 C CA . SER A 1 106 ? 52.714 -40.516 -13.718 1.00 41.66 106 SER A CA 1
ATOM 827 C C . SER A 1 106 ? 53.242 -41.591 -14.660 1.00 41.66 106 SER A C 1
ATOM 829 O O . SER A 1 106 ? 54.441 -41.868 -14.647 1.00 41.66 106 SER A O 1
ATOM 831 N N . SER A 1 107 ? 52.392 -42.160 -15.512 1.00 44.22 107 SER A N 1
ATOM 832 C CA . SER A 1 107 ? 52.810 -43.064 -16.586 1.00 44.22 107 SER A CA 1
ATOM 833 C C . SER A 1 107 ? 52.808 -42.336 -17.931 1.00 44.22 107 SER A C 1
ATOM 835 O O . SER A 1 107 ? 51.766 -42.089 -18.532 1.00 44.22 107 SER A O 1
ATOM 837 N N . ALA A 1 108 ? 54.002 -41.996 -18.415 1.00 44.94 108 ALA A N 1
ATOM 838 C CA . ALA A 1 108 ? 54.207 -41.654 -19.817 1.00 44.94 108 ALA A CA 1
ATOM 839 C C . ALA A 1 108 ? 54.428 -42.938 -20.632 1.00 44.94 108 ALA A C 1
ATOM 841 O O . ALA A 1 108 ? 55.099 -43.861 -20.172 1.00 44.94 108 ALA A O 1
ATOM 842 N N . SER A 1 109 ? 53.924 -42.976 -21.863 1.00 41.44 109 SER A N 1
ATOM 843 C CA . SER A 1 109 ? 54.333 -43.948 -22.879 1.00 41.44 109 SER A CA 1
ATOM 844 C C . SER A 1 109 ? 54.319 -43.283 -24.256 1.00 41.44 109 SER A C 1
ATOM 846 O O . SER A 1 109 ? 53.452 -42.459 -24.553 1.00 41.44 109 SER A O 1
ATOM 848 N N . SER A 1 110 ? 55.336 -43.568 -25.074 1.00 44.78 110 SER A N 1
ATOM 849 C CA . SER A 1 110 ? 55.584 -42.834 -26.320 1.00 44.78 110 SER A CA 1
ATOM 850 C C . SER A 1 110 ? 56.335 -43.665 -27.367 1.00 44.78 110 SER A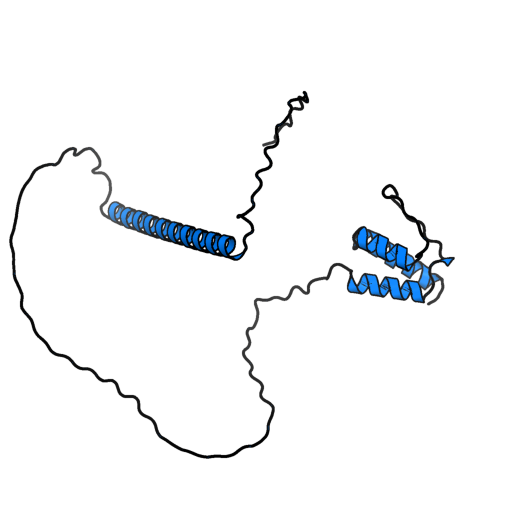 C 1
ATOM 852 O O . SER A 1 110 ? 57.540 -43.884 -27.261 1.00 44.78 110 SER A O 1
ATOM 854 N N . SER A 1 111 ? 55.609 -44.062 -28.404 1.00 43.41 111 SER A N 1
ATOM 855 C CA . SER A 1 111 ? 56.044 -44.548 -29.724 1.00 43.41 111 SER A CA 1
ATOM 856 C C . SER A 1 111 ? 54.741 -44.649 -30.538 1.00 43.41 111 SER A C 1
ATOM 858 O O . SER A 1 111 ? 53.699 -44.955 -29.970 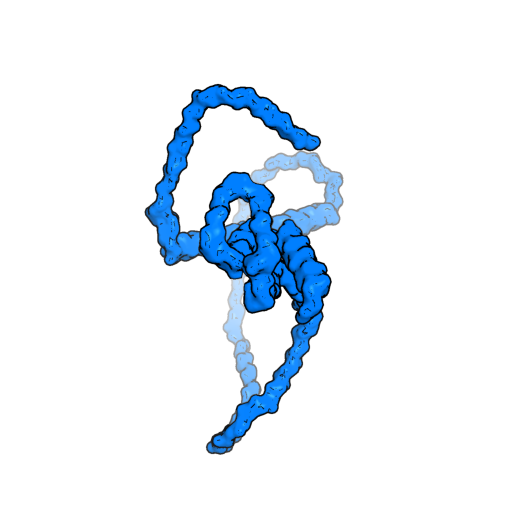1.00 43.41 111 SER A O 1
ATOM 860 N N . GLY A 1 112 ? 54.618 -44.274 -31.808 1.00 38.34 112 GLY A N 1
ATOM 861 C CA . GLY A 1 112 ? 55.480 -44.429 -32.984 1.00 38.34 112 GLY A CA 1
ATOM 862 C C . GLY A 1 112 ? 54.557 -45.010 -34.083 1.00 38.34 112 GLY A C 1
ATOM 863 O O . GLY A 1 112 ? 53.586 -45.678 -33.749 1.00 38.34 112 GLY A O 1
ATOM 864 N N . SER A 1 113 ? 54.719 -44.784 -35.383 1.00 43.25 113 SER A N 1
ATOM 865 C CA . SER A 1 113 ? 55.753 -44.078 -36.145 1.00 43.25 113 SER A CA 1
ATOM 866 C C . SER A 1 113 ? 55.137 -43.456 -37.422 1.00 43.25 113 SER A C 1
ATOM 868 O O . SER A 1 113 ? 53.919 -43.428 -37.594 1.00 43.25 113 SER A O 1
ATOM 870 N N . SER A 1 114 ? 55.965 -42.887 -38.301 1.00 49.09 114 SER A N 1
ATOM 871 C CA . SER A 1 114 ? 55.547 -42.116 -39.479 1.00 49.09 114 SER A CA 1
ATOM 872 C C . SER A 1 114 ? 55.354 -42.944 -40.754 1.00 49.09 114 SER A C 1
ATOM 874 O O . SER A 1 114 ? 56.246 -43.701 -41.131 1.00 49.09 114 SER A O 1
ATOM 876 N N . VAL A 1 115 ? 54.311 -42.624 -41.524 1.00 45.06 115 VAL A N 1
ATOM 877 C CA . VAL A 1 115 ? 54.333 -42.676 -42.999 1.00 45.06 115 VAL A CA 1
ATOM 878 C C . VAL A 1 115 ? 53.789 -41.356 -43.546 1.00 45.06 115 VAL A C 1
ATOM 880 O O . VAL A 1 115 ? 52.915 -40.744 -42.932 1.00 45.06 115 VAL A O 1
ATOM 883 N N . GLY A 1 116 ? 54.323 -40.888 -44.672 1.00 39.78 116 GLY A N 1
ATOM 884 C CA . GLY A 1 116 ? 53.904 -39.643 -45.317 1.00 39.78 116 GLY A CA 1
ATOM 885 C C . GLY A 1 116 ? 53.683 -39.847 -46.810 1.00 39.78 116 GLY A C 1
ATOM 886 O O . GLY A 1 116 ? 54.344 -40.680 -47.422 1.00 39.78 116 GLY A O 1
ATOM 887 N N . ASN A 1 117 ? 52.778 -39.064 -47.398 1.00 44.62 117 ASN A N 1
ATOM 888 C CA . ASN A 1 117 ? 52.537 -39.054 -48.838 1.00 44.62 117 ASN A CA 1
ATOM 889 C C . ASN A 1 117 ? 52.415 -37.613 -49.340 1.00 44.62 117 ASN A C 1
ATOM 891 O O . ASN A 1 117 ? 51.684 -36.806 -48.766 1.00 44.62 117 ASN A O 1
ATOM 895 N N . SER A 1 118 ? 53.126 -37.306 -50.423 1.00 44.28 118 SER A N 1
ATOM 896 C CA . SER A 1 118 ? 53.175 -35.971 -51.022 1.00 44.28 118 SER A CA 1
ATOM 897 C C . SER A 1 118 ? 52.295 -35.865 -52.266 1.00 44.28 118 SER A C 1
ATOM 899 O O . SER A 1 118 ? 52.189 -36.817 -53.029 1.00 44.28 118 SER A O 1
ATOM 901 N N . ALA A 1 119 ? 51.764 -34.659 -52.475 1.00 43.97 119 ALA A N 1
ATOM 902 C CA . ALA A 1 119 ? 51.380 -34.048 -53.751 1.00 43.97 119 ALA A CA 1
ATOM 903 C C . ALA A 1 119 ? 50.520 -34.844 -54.763 1.00 43.97 119 ALA A C 1
ATOM 905 O O . ALA A 1 119 ? 50.960 -35.762 -55.449 1.00 43.97 119 ALA A O 1
ATOM 906 N N . SER A 1 120 ? 49.336 -34.299 -55.042 1.00 44.69 120 SER A N 1
ATOM 907 C CA . SER A 1 120 ? 48.753 -34.291 -56.389 1.00 44.69 120 SER A CA 1
ATOM 908 C C . SER A 1 120 ? 48.120 -32.920 -56.620 1.00 44.69 120 SER A C 1
ATOM 910 O O . SER A 1 120 ? 47.351 -32.450 -55.786 1.00 44.69 120 SER A O 1
ATOM 912 N N . ASN A 1 121 ? 48.490 -32.249 -57.711 1.00 49.53 121 ASN A N 1
ATOM 913 C CA . ASN A 1 121 ? 48.033 -30.898 -58.045 1.00 49.53 121 ASN A CA 1
ATOM 914 C C . ASN A 1 121 ? 46.999 -30.959 -59.177 1.00 49.53 121 ASN A C 1
ATOM 916 O O . ASN A 1 121 ? 47.307 -31.485 -60.244 1.00 49.53 121 ASN A O 1
ATOM 920 N N . SER A 1 122 ? 45.817 -30.372 -58.980 1.00 48.66 122 SER A N 1
ATOM 921 C CA . SER A 1 122 ? 44.780 -30.239 -60.012 1.00 48.66 122 SER A CA 1
ATOM 922 C C . SER A 1 122 ? 44.404 -28.769 -60.220 1.00 48.66 122 SER A C 1
ATOM 924 O O . SER A 1 122 ? 43.785 -28.126 -59.376 1.00 48.66 122 SER A O 1
ATOM 926 N N . SER A 1 123 ? 44.812 -28.218 -61.364 1.00 51.75 123 SER A N 1
ATOM 927 C CA . SER A 1 123 ? 44.705 -26.791 -61.683 1.00 51.75 123 SER A CA 1
ATOM 928 C C . SER A 1 123 ? 43.701 -26.506 -62.806 1.00 51.75 123 SER A C 1
ATOM 930 O O . SER A 1 123 ? 44.004 -26.742 -63.973 1.00 51.75 123 SER A O 1
ATOM 932 N N . ALA A 1 124 ? 42.555 -25.916 -62.456 1.00 46.78 124 ALA A N 1
ATOM 933 C CA . ALA A 1 124 ? 41.699 -25.105 -63.333 1.00 46.78 124 ALA A CA 1
ATOM 934 C C . ALA A 1 124 ? 40.876 -24.144 -62.438 1.00 46.78 124 ALA A C 1
ATOM 936 O O . ALA A 1 124 ? 40.426 -24.576 -61.382 1.00 46.78 124 ALA A O 1
ATOM 937 N N . ASN A 1 125 ? 40.720 -22.832 -62.655 1.00 47.59 125 ASN A N 1
ATOM 938 C CA . ASN A 1 125 ? 40.715 -21.957 -63.839 1.00 47.59 125 ASN A CA 1
ATOM 939 C C . ASN A 1 125 ? 39.360 -21.916 -64.586 1.00 47.59 125 ASN A C 1
ATOM 941 O O . ASN A 1 125 ? 38.895 -22.952 -65.041 1.00 47.59 125 ASN A O 1
ATOM 945 N N . MET A 1 126 ? 38.724 -20.756 -64.816 1.00 47.88 126 MET A N 1
ATOM 946 C CA . MET A 1 126 ? 39.099 -19.389 -64.390 1.00 47.88 126 MET A CA 1
ATOM 947 C C . MET A 1 126 ? 38.570 -19.110 -62.950 1.00 47.88 126 MET A C 1
ATOM 949 O O . MET A 1 126 ? 38.864 -19.940 -62.094 1.00 47.88 126 MET A O 1
ATOM 953 N N . SER A 1 127 ? 37.870 -18.056 -62.502 1.00 44.81 127 SER A N 1
ATOM 954 C CA . SER A 1 127 ? 37.371 -16.793 -63.081 1.00 44.81 127 SER A CA 1
ATOM 955 C C . SER A 1 127 ? 37.620 -15.645 -62.094 1.00 44.81 127 SER A C 1
ATOM 957 O O . SER A 1 127 ? 37.399 -15.803 -60.893 1.00 44.81 127 SER A O 1
ATOM 959 N N . ARG A 1 128 ? 38.064 -14.475 -62.579 1.00 61.38 128 ARG A N 1
ATOM 960 C CA . ARG A 1 128 ? 38.295 -13.266 -61.763 1.00 61.38 128 ARG A CA 1
ATOM 961 C C . ARG A 1 128 ? 37.831 -12.000 -62.491 1.00 61.38 128 ARG A C 1
ATOM 963 O O . ARG A 1 128 ? 38.577 -11.427 -63.275 1.00 61.38 128 ARG A O 1
ATOM 970 N N . ALA A 1 129 ? 36.630 -11.541 -62.156 1.00 50.38 129 ALA A N 1
ATOM 971 C CA . ALA A 1 129 ? 36.137 -10.182 -62.381 1.00 50.38 129 ALA A CA 1
ATOM 972 C C . ALA A 1 129 ? 35.267 -9.801 -61.161 1.00 50.38 129 ALA A C 1
ATOM 974 O O . ALA A 1 129 ? 34.672 -10.684 -60.549 1.00 50.38 129 ALA A O 1
ATOM 975 N N . HIS A 1 130 ? 35.186 -8.551 -60.707 1.00 44.03 130 HIS A N 1
ATOM 976 C CA . HIS A 1 130 ? 35.754 -7.313 -61.249 1.00 44.03 130 HIS A CA 1
ATOM 977 C C . HIS A 1 130 ? 36.781 -6.721 -60.269 1.00 44.03 130 HIS A C 1
ATOM 979 O O . HIS A 1 130 ? 36.678 -6.917 -59.057 1.00 44.03 130 HIS A O 1
ATOM 985 N N . SER A 1 131 ? 37.779 -6.003 -60.784 1.00 53.69 131 SER A N 1
ATOM 986 C CA . SER A 1 131 ? 38.779 -5.299 -59.975 1.00 53.69 131 SER A CA 1
ATOM 987 C C . SER A 1 131 ? 38.547 -3.796 -60.050 1.00 53.69 131 SER A C 1
ATOM 989 O O . SER A 1 131 ? 39.060 -3.154 -60.963 1.00 53.69 131 SER A O 1
ATOM 991 N N . ASP A 1 132 ? 37.814 -3.248 -59.082 1.00 48.53 132 ASP A N 1
ATOM 992 C CA . ASP A 1 132 ? 37.549 -1.813 -59.026 1.00 48.53 132 ASP A CA 1
ATOM 993 C C . ASP A 1 132 ? 37.945 -1.175 -57.687 1.00 48.53 132 ASP A C 1
ATOM 995 O O . ASP A 1 132 ? 37.468 -1.541 -56.613 1.00 48.53 132 ASP A O 1
ATOM 999 N N . SER A 1 133 ? 38.834 -0.189 -57.797 1.00 54.00 133 SER A N 1
ATOM 1000 C CA . SER A 1 133 ? 38.791 1.057 -57.031 1.00 54.00 133 SER A CA 1
ATOM 1001 C C . SER A 1 133 ? 38.760 1.000 -55.492 1.00 54.00 133 SER A C 1
ATOM 1003 O O . SER A 1 133 ? 37.908 1.619 -54.855 1.00 54.00 133 SER A O 1
ATOM 1005 N N . ASN A 1 134 ? 39.799 0.416 -54.868 1.00 52.59 134 ASN A N 1
ATOM 1006 C CA . ASN A 1 134 ? 40.404 1.070 -53.691 1.00 52.59 134 ASN A CA 1
ATOM 1007 C C . ASN A 1 134 ? 41.867 0.666 -53.399 1.00 52.59 134 ASN A C 1
ATOM 1009 O O . ASN A 1 134 ? 42.139 -0.342 -52.745 1.00 52.59 134 ASN A O 1
ATOM 1013 N N . LEU A 1 135 ? 42.824 1.493 -53.838 1.00 54.47 135 LEU A N 1
ATOM 1014 C CA . LEU A 1 135 ? 44.253 1.365 -53.499 1.00 54.47 135 LEU A CA 1
ATOM 1015 C C . LEU A 1 135 ? 44.695 2.300 -52.351 1.00 54.47 135 LEU A C 1
ATOM 1017 O O . LEU A 1 135 ? 45.886 2.399 -52.073 1.00 54.47 135 LEU A O 1
ATOM 1021 N N . SER A 1 136 ? 43.751 2.942 -51.649 1.00 54.47 136 SER A N 1
ATOM 1022 C CA . SER A 1 136 ? 44.014 3.932 -50.589 1.00 54.47 136 SER A CA 1
ATOM 1023 C C . SER A 1 136 ? 43.681 3.429 -49.171 1.00 54.47 136 SER A C 1
ATOM 1025 O O . SER A 1 136 ? 43.262 4.206 -48.315 1.00 54.47 136 SER A O 1
ATOM 1027 N N . ALA A 1 137 ? 43.870 2.132 -48.906 1.00 60.47 137 ALA A N 1
ATOM 1028 C CA . ALA A 1 137 ? 43.742 1.543 -47.569 1.00 60.47 137 ALA A CA 1
ATOM 1029 C C . ALA A 1 137 ? 45.039 0.821 -47.178 1.00 60.47 137 ALA A C 1
ATOM 1031 O O . ALA A 1 137 ? 45.454 -0.146 -47.830 1.00 60.47 137 ALA A O 1
ATOM 1032 N N . SER A 1 138 ? 45.681 1.278 -46.103 1.00 67.19 138 SER A N 1
ATOM 1033 C CA . SER A 1 138 ? 46.971 0.755 -45.652 1.00 67.19 138 SER A CA 1
ATOM 1034 C C . SER A 1 138 ? 46.861 -0.705 -45.201 1.00 67.19 138 SER A C 1
ATOM 1036 O O . SER A 1 138 ? 45.839 -1.155 -44.673 1.00 67.19 138 SER A O 1
ATOM 1038 N N . ALA A 1 139 ? 47.945 -1.474 -45.343 1.00 67.81 139 ALA A N 1
ATOM 1039 C CA . ALA A 1 139 ? 47.989 -2.862 -44.877 1.00 67.81 139 ALA A CA 1
ATOM 1040 C C . ALA A 1 139 ? 47.647 -2.989 -43.376 1.00 67.81 139 ALA A C 1
ATOM 1042 O O . ALA A 1 139 ? 46.989 -3.951 -42.974 1.00 67.81 139 ALA A O 1
ATOM 1043 N N . ALA A 1 140 ? 48.009 -1.984 -42.569 1.00 65.69 140 ALA A N 1
ATOM 1044 C CA . ALA A 1 140 ? 47.664 -1.904 -41.150 1.00 65.69 140 ALA A CA 1
ATOM 1045 C C . ALA A 1 140 ? 46.146 -1.796 -40.896 1.00 65.69 140 ALA A C 1
ATOM 1047 O O . ALA A 1 140 ? 45.642 -2.335 -39.909 1.00 65.69 140 ALA A O 1
ATOM 1048 N N . GLU A 1 141 ? 45.402 -1.143 -41.789 1.00 65.81 141 GLU A N 1
ATOM 1049 C CA . GLU A 1 141 ? 43.952 -0.948 -41.672 1.00 65.81 141 GLU A CA 1
ATOM 1050 C C . GLU A 1 141 ? 43.207 -2.232 -42.025 1.00 65.81 141 GLU A C 1
ATOM 1052 O O . GLU A 1 141 ? 42.385 -2.701 -41.241 1.00 65.81 141 GLU A O 1
ATOM 1057 N N . ARG A 1 142 ? 43.615 -2.914 -43.104 1.00 72.06 142 ARG A N 1
ATOM 1058 C CA . ARG A 1 142 ? 43.079 -4.241 -43.466 1.00 72.06 142 ARG A CA 1
ATOM 1059 C C . ARG A 1 142 ? 43.232 -5.260 -42.323 1.00 72.06 142 ARG A C 1
ATOM 1061 O O . ARG A 1 142 ? 42.325 -6.054 -42.066 1.00 72.06 142 ARG A O 1
ATOM 1068 N N . ILE A 1 143 ? 44.343 -5.205 -41.581 1.00 68.75 143 ILE A N 1
ATOM 1069 C CA . ILE A 1 143 ? 44.570 -6.024 -40.376 1.00 68.75 143 ILE A CA 1
ATOM 1070 C C . ILE A 1 143 ? 43.663 -5.576 -39.213 1.00 68.75 143 ILE A C 1
ATOM 1072 O O . ILE A 1 143 ? 43.055 -6.417 -38.540 1.00 68.75 143 ILE A O 1
ATOM 1076 N N . ARG A 1 144 ? 43.535 -4.262 -38.982 1.00 73.19 144 ARG A N 1
ATOM 1077 C CA . ARG A 1 144 ? 42.678 -3.662 -37.941 1.00 73.19 144 ARG A CA 1
ATOM 1078 C C . ARG A 1 144 ? 41.207 -4.048 -38.132 1.00 73.19 144 ARG A C 1
ATOM 1080 O O . ARG A 1 144 ? 40.576 -4.517 -37.180 1.00 73.19 144 ARG A O 1
ATOM 1087 N N . ASP A 1 145 ? 40.687 -3.943 -39.351 1.00 69.88 145 ASP A N 1
ATOM 1088 C CA . ASP A 1 145 ? 39.292 -4.253 -39.668 1.00 69.88 145 ASP A CA 1
ATOM 1089 C C . ASP A 1 145 ? 39.006 -5.753 -39.719 1.00 69.88 145 ASP A C 1
ATOM 1091 O O . ASP A 1 145 ? 37.955 -6.186 -39.245 1.00 69.88 145 ASP A O 1
ATOM 1095 N N . SER A 1 146 ? 39.962 -6.584 -40.145 1.00 72.94 146 SER A N 1
ATOM 1096 C CA . SER A 1 146 ? 39.867 -8.040 -39.963 1.00 72.94 146 SER A CA 1
ATOM 1097 C C . SER A 1 146 ? 39.712 -8.408 -38.476 1.00 72.94 146 SER A C 1
ATOM 1099 O O . SER A 1 146 ? 38.818 -9.174 -38.096 1.00 72.94 146 SER A O 1
ATOM 1101 N N . LYS A 1 147 ? 40.496 -7.775 -37.589 1.00 78.75 147 LYS A N 1
ATOM 1102 C CA . LYS A 1 147 ? 40.410 -7.960 -36.127 1.00 78.75 147 LYS A CA 1
ATOM 1103 C C . LYS A 1 147 ? 39.082 -7.437 -35.548 1.00 78.75 147 LYS A C 1
ATOM 1105 O O . LYS A 1 147 ? 38.521 -8.076 -34.653 1.00 78.75 147 LYS A O 1
ATOM 1110 N N . LYS A 1 148 ? 38.542 -6.330 -36.077 1.00 80.75 148 LYS A N 1
ATOM 1111 C CA . LYS A 1 148 ? 37.219 -5.760 -35.737 1.00 80.75 148 LYS A CA 1
ATOM 1112 C C . LYS A 1 148 ? 36.075 -6.699 -36.153 1.00 80.75 148 LYS A C 1
ATOM 1114 O O . LYS A 1 148 ? 35.289 -7.117 -35.302 1.00 80.75 148 LYS A O 1
ATOM 1119 N N . ARG A 1 149 ? 36.048 -7.129 -37.420 1.00 82.44 149 ARG A N 1
ATOM 1120 C CA . ARG A 1 149 ? 35.069 -8.071 -37.997 1.00 82.44 149 ARG A CA 1
ATOM 1121 C C . ARG A 1 149 ? 35.094 -9.433 -37.297 1.00 82.44 149 ARG A C 1
ATOM 1123 O O . ARG A 1 149 ? 34.042 -10.005 -37.023 1.00 82.44 149 ARG A O 1
ATOM 1130 N N . SER A 1 150 ? 36.279 -9.932 -36.938 1.00 87.12 150 SER A N 1
ATOM 1131 C CA . SER A 1 150 ? 36.445 -11.175 -36.171 1.00 87.12 150 SER A CA 1
ATOM 1132 C C . SER A 1 150 ? 35.849 -11.074 -34.757 1.00 87.12 150 SER A C 1
ATOM 1134 O O . SER A 1 150 ? 35.063 -11.937 -34.353 1.00 87.12 150 SER A O 1
ATOM 1136 N N . LYS A 1 151 ? 36.118 -9.976 -34.027 1.00 91.19 151 LYS A N 1
ATOM 1137 C CA . LYS A 1 151 ? 35.466 -9.691 -32.732 1.00 91.19 151 LYS A CA 1
ATOM 1138 C C . LYS A 1 151 ? 33.938 -9.626 -32.866 1.00 91.19 151 LYS A C 1
ATOM 1140 O O . LYS A 1 151 ? 33.240 -10.245 -32.063 1.00 91.19 151 LYS A O 1
ATOM 1145 N N . GLN A 1 152 ? 33.425 -8.935 -33.886 1.00 91.06 152 GLN A N 1
ATOM 1146 C CA . GLN A 1 152 ? 31.988 -8.803 -34.150 1.00 91.06 152 GLN A CA 1
ATOM 1147 C C . GLN A 1 152 ? 31.325 -10.161 -34.436 1.00 91.06 152 GLN A C 1
ATOM 1149 O O . GLN A 1 152 ? 30.333 -10.498 -33.790 1.00 91.06 152 GLN A O 1
ATOM 1154 N N . ARG A 1 153 ? 31.919 -10.994 -35.305 1.00 92.81 153 ARG A N 1
ATOM 1155 C CA . ARG A 1 153 ? 31.439 -12.360 -35.596 1.00 92.81 153 ARG A CA 1
ATOM 1156 C C . ARG A 1 153 ? 31.402 -13.234 -34.335 1.00 92.81 153 ARG A C 1
ATOM 1158 O O . ARG A 1 153 ? 30.426 -13.946 -34.107 1.00 92.81 153 ARG A O 1
ATOM 1165 N N . LYS A 1 154 ? 32.430 -13.151 -33.477 1.00 94.62 154 LYS A N 1
ATOM 1166 C CA . LYS A 1 154 ? 32.481 -13.877 -32.192 1.00 94.62 154 LYS A CA 1
ATOM 1167 C C . LYS A 1 154 ? 31.410 -13.392 -31.205 1.00 94.62 154 LYS A C 1
ATOM 1169 O O . LYS A 1 154 ? 30.827 -14.210 -30.493 1.00 94.62 154 LYS A O 1
ATOM 1174 N N . LEU A 1 155 ? 31.116 -12.090 -31.177 1.00 95.25 155 LEU A N 1
ATOM 1175 C CA . LEU A 1 155 ? 30.047 -11.518 -30.352 1.00 95.25 155 LEU A CA 1
ATOM 1176 C C . LEU A 1 155 ? 28.657 -11.961 -30.834 1.00 95.25 155 LEU A C 1
ATOM 1178 O O . LEU A 1 155 ? 27.865 -12.435 -30.022 1.00 95.25 155 LEU A O 1
ATOM 1182 N N . GLN A 1 156 ? 28.394 -11.895 -32.143 1.00 94.62 156 GLN A N 1
ATOM 1183 C CA . GLN A 1 156 ? 27.153 -12.383 -32.759 1.00 94.62 156 GLN A CA 1
ATOM 1184 C C . GLN A 1 156 ? 26.932 -13.876 -32.472 1.00 94.62 156 GLN A C 1
ATOM 1186 O O . GLN A 1 156 ? 25.856 -14.264 -32.022 1.00 94.62 156 GLN A O 1
ATOM 1191 N N . GLN A 1 157 ? 27.964 -14.715 -32.617 1.00 96.19 157 GLN A N 1
ATOM 1192 C CA . GLN A 1 157 ? 27.871 -16.145 -32.298 1.00 96.19 157 GLN A CA 1
ATOM 1193 C C . GLN A 1 157 ? 27.598 -16.402 -30.801 1.00 96.19 157 GLN A C 1
ATOM 1195 O O . GLN A 1 157 ? 26.836 -17.309 -30.460 1.00 96.19 157 GLN A O 1
ATOM 1200 N N . LYS A 1 158 ? 28.166 -15.591 -29.892 1.00 97.25 158 LYS A N 1
ATOM 1201 C CA . LYS A 1 158 ? 27.865 -15.659 -28.449 1.00 97.25 158 LYS A CA 1
ATOM 1202 C C . LYS A 1 158 ? 26.422 -15.234 -28.146 1.00 97.25 158 LYS A C 1
ATOM 1204 O O . LYS A 1 158 ? 25.778 -15.863 -27.308 1.00 97.25 158 LYS A O 1
ATOM 1209 N N . ALA A 1 159 ? 25.908 -14.206 -28.823 1.00 95.56 159 ALA A N 1
ATOM 1210 C CA . ALA A 1 159 ? 24.521 -13.762 -28.691 1.00 95.56 159 ALA A CA 1
ATOM 1211 C C . ALA A 1 159 ? 23.532 -14.831 -29.191 1.00 95.56 159 ALA A C 1
ATOM 1213 O O . ALA A 1 159 ? 22.594 -15.169 -28.473 1.00 95.56 159 ALA A O 1
ATOM 1214 N N . LEU A 1 160 ? 23.800 -15.434 -30.355 1.00 96.69 160 LEU A N 1
ATOM 1215 C CA . LEU A 1 160 ? 22.993 -16.512 -30.935 1.00 96.69 160 LEU A CA 1
ATOM 1216 C C . LEU 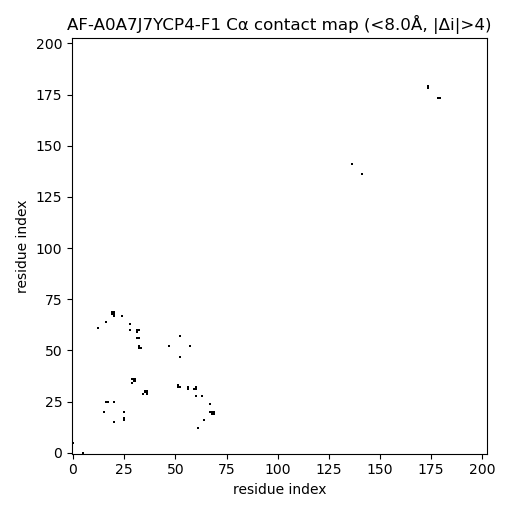A 1 160 ? 22.936 -17.735 -30.003 1.00 96.69 160 LEU A C 1
ATOM 1218 O O . LEU A 1 160 ? 21.845 -18.178 -29.649 1.00 96.69 160 LEU A O 1
ATOM 1222 N N . ARG A 1 161 ? 24.084 -18.206 -29.489 1.00 96.12 161 ARG A N 1
ATOM 1223 C CA . ARG A 1 161 ? 24.118 -19.284 -28.477 1.00 96.12 161 ARG A CA 1
ATOM 1224 C C . ARG A 1 161 ? 23.350 -18.922 -27.198 1.00 96.12 161 ARG A C 1
ATOM 1226 O O . ARG A 1 161 ? 22.710 -19.788 -26.608 1.00 96.12 161 ARG A O 1
ATOM 1233 N N . LYS A 1 162 ? 23.381 -17.653 -26.760 1.00 96.94 162 LYS A N 1
ATOM 1234 C CA . LYS A 1 162 ? 22.613 -17.177 -25.591 1.00 96.94 162 LYS A CA 1
ATOM 1235 C C . LYS A 1 162 ? 21.101 -17.144 -25.864 1.00 96.94 162 LYS A C 1
ATOM 1237 O O . LYS A 1 162 ? 20.342 -17.418 -24.938 1.00 96.94 162 LYS A O 1
ATOM 1242 N N . ARG A 1 163 ? 20.667 -16.843 -27.097 1.00 96.25 163 ARG A N 1
ATOM 1243 C CA . ARG A 1 163 ? 19.259 -16.948 -27.527 1.00 96.25 163 ARG A CA 1
ATOM 1244 C C . ARG A 1 163 ? 18.797 -18.405 -27.486 1.00 96.25 163 ARG A C 1
ATOM 1246 O O . ARG A 1 163 ? 17.900 -18.701 -26.708 1.00 96.25 163 ARG A O 1
ATOM 1253 N N . GLN A 1 164 ? 19.499 -19.307 -28.174 1.00 97.00 164 GLN A N 1
ATOM 1254 C CA . GLN A 1 164 ? 19.187 -20.745 -28.192 1.00 97.00 164 GLN A CA 1
ATOM 1255 C C . GLN A 1 164 ? 19.114 -21.356 -26.779 1.00 97.00 164 GLN A C 1
ATOM 1257 O O . GLN A 1 164 ? 18.210 -22.128 -26.479 1.00 97.00 164 GLN A O 1
ATOM 1262 N N . LEU A 1 165 ? 20.024 -20.977 -25.870 1.00 96.88 165 LEU A N 1
ATOM 1263 C CA . LEU A 1 165 ? 19.988 -21.433 -24.473 1.00 96.88 165 LEU A CA 1
ATOM 1264 C C . LEU A 1 165 ? 18.825 -20.855 -23.651 1.00 96.88 165 LEU A C 1
ATOM 1266 O O . LEU A 1 165 ? 18.390 -21.506 -22.703 1.00 96.88 165 LEU A O 1
ATOM 1270 N N . LYS A 1 166 ? 18.327 -19.651 -23.963 1.00 97.06 166 LYS A N 1
ATOM 1271 C CA . LYS A 1 166 ? 17.091 -19.124 -23.358 1.00 97.06 166 LYS A CA 1
ATOM 1272 C C . LYS A 1 166 ? 15.870 -19.875 -23.891 1.00 97.06 166 LYS A C 1
ATOM 1274 O O . LYS A 1 166 ? 15.056 -20.331 -23.105 1.00 97.06 166 LYS A O 1
ATOM 1279 N N . GLU A 1 167 ? 15.799 -20.023 -25.205 1.00 94.50 167 GLU A N 1
ATOM 1280 C CA . GLU A 1 167 ? 14.728 -20.659 -25.978 1.00 94.50 167 GLU A CA 1
ATOM 1281 C C . GLU A 1 167 ? 14.534 -22.129 -25.569 1.00 94.50 167 GLU A C 1
ATOM 1283 O O . GLU A 1 167 ? 13.450 -22.515 -25.147 1.00 94.50 167 GLU A O 1
ATOM 1288 N N . GLN A 1 168 ? 15.612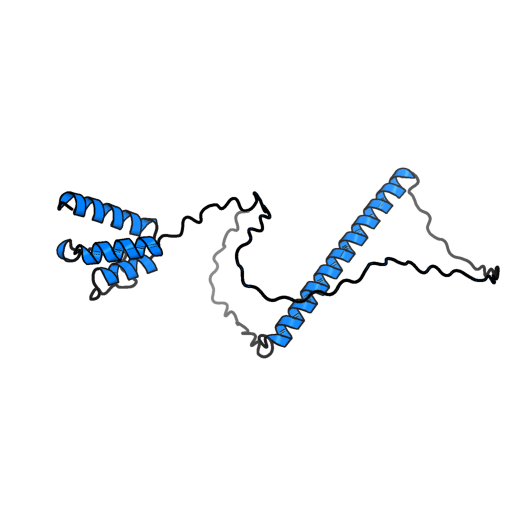 -22.920 -25.507 1.00 95.31 168 GLN A N 1
ATOM 1289 C CA . GLN A 1 168 ? 15.570 -24.299 -25.005 1.00 95.31 168 GLN A CA 1
ATOM 1290 C C . GLN A 1 168 ? 15.145 -24.387 -23.525 1.00 95.31 168 GLN A C 1
ATOM 1292 O O . GLN A 1 168 ? 14.442 -25.319 -23.134 1.00 95.31 168 GLN A O 1
ATOM 1297 N N . ARG A 1 169 ? 15.564 -23.434 -22.677 1.00 93.62 169 ARG A N 1
ATOM 1298 C CA . ARG A 1 169 ? 15.133 -23.383 -21.266 1.00 93.62 169 ARG A CA 1
ATOM 1299 C C . ARG A 1 169 ? 13.656 -23.027 -21.135 1.00 93.62 169 ARG A C 1
ATOM 1301 O O . ARG A 1 169 ? 13.002 -23.577 -20.256 1.00 93.62 169 ARG A O 1
ATOM 1308 N N . GLN A 1 170 ? 13.161 -22.137 -21.989 1.00 92.06 170 GLN A N 1
ATOM 1309 C CA . GLN A 1 170 ? 11.765 -21.726 -22.036 1.00 92.06 170 GLN A CA 1
ATOM 1310 C C . GLN A 1 170 ? 10.887 -22.904 -22.487 1.00 92.06 170 GLN A C 1
ATOM 1312 O O . GLN A 1 170 ? 10.096 -23.377 -21.678 1.00 92.06 170 GLN A O 1
ATOM 1317 N N . ALA A 1 171 ? 11.177 -23.521 -23.637 1.00 89.94 171 ALA A N 1
ATOM 1318 C CA . ALA A 1 171 ? 10.488 -24.730 -24.103 1.00 89.94 171 ALA A CA 1
ATOM 1319 C C . ALA A 1 171 ? 10.523 -25.883 -23.077 1.00 89.94 171 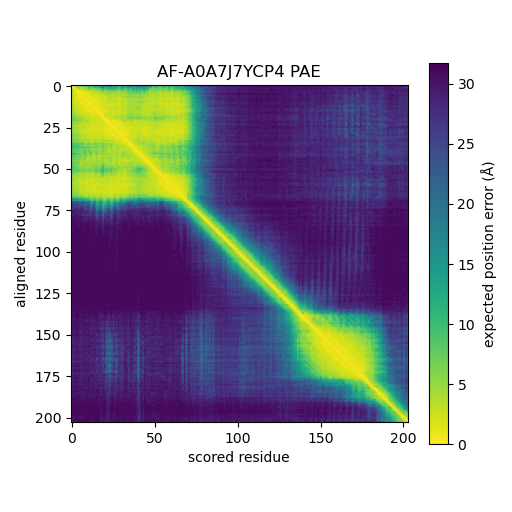ALA A C 1
ATOM 1321 O O . ALA A 1 171 ? 9.538 -26.596 -22.882 1.00 89.94 171 ALA A O 1
ATOM 1322 N N . ARG A 1 172 ? 11.641 -26.060 -22.350 1.00 89.62 172 ARG A N 1
ATOM 1323 C CA . ARG A 1 172 ? 11.723 -27.048 -21.257 1.00 89.62 172 ARG A CA 1
ATOM 1324 C C . ARG A 1 172 ? 10.862 -26.669 -20.047 1.00 89.62 172 ARG A C 1
ATOM 1326 O O . ARG A 1 172 ? 10.327 -27.576 -19.420 1.00 89.62 172 ARG A O 1
ATOM 1333 N N . LYS A 1 173 ? 10.729 -25.381 -19.701 1.00 92.56 173 LYS A N 1
ATOM 1334 C CA . LYS A 1 173 ? 9.788 -24.922 -18.665 1.00 92.56 173 LYS A CA 1
ATOM 1335 C C . LYS A 1 173 ? 8.347 -25.161 -19.101 1.00 92.56 173 LYS A C 1
ATOM 1337 O O . LYS A 1 173 ? 7.589 -25.727 -18.329 1.00 92.56 173 LYS A O 1
ATOM 1342 N N . GLU A 1 174 ? 7.988 -24.770 -20.317 1.00 89.19 174 GLU A N 1
ATOM 1343 C CA . GLU A 1 174 ? 6.627 -24.866 -20.861 1.00 89.19 174 GLU A CA 1
ATOM 1344 C C . GLU A 1 174 ? 6.159 -26.327 -20.878 1.00 89.19 174 GLU A C 1
ATOM 1346 O O . GLU A 1 174 ? 5.160 -26.663 -20.243 1.00 89.19 174 GLU A O 1
ATOM 1351 N N . ARG A 1 175 ? 6.974 -27.229 -21.444 1.00 86.06 175 ARG A N 1
ATOM 1352 C CA . ARG A 1 175 ? 6.710 -28.679 -21.477 1.00 86.06 175 ARG A CA 1
ATOM 1353 C C . ARG A 1 175 ? 6.664 -29.350 -20.093 1.00 86.06 175 ARG A C 1
ATOM 1355 O O . ARG A 1 175 ? 6.122 -30.441 -19.976 1.00 86.06 175 ARG A O 1
ATOM 1362 N N . LEU A 1 176 ? 7.282 -28.765 -19.063 1.00 85.69 176 LEU A N 1
ATOM 1363 C CA . LEU A 1 176 ? 7.220 -29.280 -17.683 1.00 85.69 176 LEU A CA 1
ATOM 1364 C C . LEU A 1 176 ? 6.095 -28.646 -16.856 1.00 85.69 176 LEU A C 1
ATOM 1366 O O . LEU A 1 176 ? 5.667 -29.243 -15.877 1.00 85.69 176 LEU A O 1
ATOM 1370 N N . SER A 1 177 ? 5.651 -27.443 -17.219 1.00 84.44 177 SER A N 1
ATOM 1371 C CA . SER A 1 177 ? 4.684 -26.656 -16.451 1.00 84.44 177 SER A CA 1
ATOM 1372 C C . SER A 1 177 ? 3.257 -26.753 -16.987 1.00 84.44 177 SER A C 1
ATOM 1374 O O . SER A 1 177 ? 2.348 -26.291 -16.308 1.00 84.44 177 SER A O 1
ATOM 1376 N N . GLY A 1 178 ? 3.056 -27.258 -18.209 1.00 77.81 178 GLY A N 1
ATOM 1377 C CA . GLY A 1 178 ? 1.740 -27.440 -18.837 1.00 77.81 178 GLY A CA 1
ATOM 1378 C C . GLY A 1 178 ? 1.000 -26.155 -19.239 1.00 77.81 178 GLY A C 1
ATOM 1379 O O . GLY A 1 178 ? 0.071 -26.235 -20.031 1.00 77.81 178 GLY A O 1
ATOM 1380 N N . LEU A 1 179 ? 1.435 -24.981 -18.761 1.00 65.56 179 LEU A N 1
ATOM 1381 C CA . LEU A 1 179 ? 0.744 -23.684 -18.882 1.00 65.56 179 LEU A CA 1
ATOM 1382 C C . LEU A 1 179 ? 0.312 -23.275 -20.302 1.00 65.56 179 LEU A C 1
ATOM 1384 O O . LEU A 1 179 ? -0.633 -22.511 -20.432 1.00 65.56 179 LEU A O 1
ATOM 1388 N N . PHE A 1 180 ? 0.983 -23.774 -21.342 1.00 64.50 180 PHE A N 1
ATOM 1389 C CA . PHE A 1 180 ? 0.729 -23.424 -22.747 1.00 64.50 180 PHE A CA 1
ATOM 1390 C C . PHE A 1 180 ? 0.019 -24.542 -23.536 1.00 64.50 180 PHE A C 1
ATOM 1392 O O . PHE A 1 180 ? -0.102 -24.458 -24.752 1.00 64.50 180 PHE A O 1
ATOM 1399 N N . LEU A 1 181 ? -0.442 -25.611 -22.872 1.00 63.41 181 LEU A N 1
ATOM 1400 C CA . LEU A 1 181 ? -1.287 -26.635 -23.509 1.00 63.41 181 LEU A CA 1
ATOM 1401 C C . LEU A 1 181 ? -2.738 -26.160 -23.699 1.00 63.41 181 LEU A C 1
ATOM 1403 O O . LEU A 1 181 ? -3.422 -26.659 -24.588 1.00 63.41 181 LEU A O 1
ATOM 1407 N N . ASN A 1 182 ? -3.174 -25.188 -22.891 1.00 64.75 182 ASN A N 1
ATOM 1408 C CA . ASN A 1 182 ? -4.540 -24.663 -22.850 1.00 64.75 182 ASN A CA 1
ATOM 1409 C C . ASN A 1 182 ? -4.544 -23.129 -23.056 1.00 64.75 182 ASN A C 1
ATOM 1411 O O . ASN A 1 182 ? -5.215 -22.406 -22.322 1.00 64.75 182 ASN A O 1
ATOM 1415 N N . GLU A 1 183 ? -3.737 -22.605 -23.986 1.00 69.94 183 GLU A N 1
ATOM 1416 C CA . GLU A 1 183 ? -3.700 -21.161 -24.273 1.00 69.94 183 GLU A CA 1
ATOM 1417 C C . GLU A 1 183 ? -4.929 -20.733 -25.098 1.00 69.94 183 GLU A C 1
ATOM 1419 O O . GLU A 1 183 ? -4.939 -20.799 -26.328 1.00 69.94 183 GLU A O 1
ATOM 1424 N N . GLU A 1 184 ? -5.984 -20.292 -24.413 1.00 69.81 184 GLU A N 1
ATOM 1425 C CA . GLU A 1 184 ? -7.173 -19.710 -25.042 1.00 69.81 184 GLU A CA 1
ATOM 1426 C C . GLU A 1 184 ? -6.920 -18.244 -25.431 1.00 69.81 184 GLU A C 1
ATOM 1428 O O . GLU A 1 184 ? -6.984 -17.328 -24.609 1.00 69.81 184 GLU A O 1
ATOM 1433 N N . VAL A 1 185 ? -6.629 -18.010 -26.714 1.00 66.44 185 VAL A N 1
ATOM 1434 C CA . VAL A 1 185 ? -6.378 -16.665 -27.256 1.00 66.44 185 VAL A CA 1
ATOM 1435 C C . VAL A 1 185 ? -7.693 -15.887 -27.396 1.00 66.44 185 VAL A C 1
ATOM 1437 O O . VAL A 1 185 ? -8.368 -15.933 -28.429 1.00 66.44 185 VAL A O 1
ATOM 1440 N N . LEU A 1 186 ? -8.042 -15.139 -26.345 1.00 65.56 186 LEU A N 1
ATOM 1441 C CA . LEU A 1 186 ? -9.179 -14.213 -26.309 1.00 65.56 186 LEU A CA 1
ATOM 1442 C C . LEU A 1 186 ? -9.050 -13.127 -27.391 1.00 65.56 186 LEU A C 1
ATOM 1444 O O . LEU A 1 186 ? -8.407 -12.094 -27.212 1.00 65.56 186 LEU A O 1
ATOM 1448 N N . SER A 1 187 ? -9.697 -13.372 -28.530 1.00 69.94 187 SER A N 1
ATOM 1449 C CA . SER A 1 187 ? -9.740 -12.454 -29.670 1.00 69.94 187 SER A CA 1
ATOM 1450 C C . SER A 1 187 ? -10.725 -11.314 -29.404 1.00 69.94 187 SER A C 1
ATOM 1452 O O . SER A 1 187 ? -11.893 -11.384 -29.791 1.00 69.94 187 SER A O 1
ATOM 1454 N N . LEU A 1 188 ? -10.253 -10.267 -28.723 1.00 64.50 188 LEU A N 1
ATOM 1455 C CA . LEU A 1 188 ? -11.014 -9.036 -28.514 1.00 64.50 188 LEU A CA 1
ATOM 1456 C C . LEU A 1 188 ? -11.340 -8.380 -29.862 1.00 64.50 188 LEU A C 1
ATOM 1458 O O . LEU A 1 188 ? -10.452 -7.908 -30.571 1.00 64.50 188 LEU A O 1
ATOM 1462 N N . LYS A 1 189 ? -12.630 -8.330 -30.197 1.00 67.19 189 LYS A N 1
ATOM 1463 C CA . LYS A 1 189 ? -13.143 -7.463 -31.258 1.00 67.19 189 LYS A CA 1
ATOM 1464 C C . LYS A 1 189 ? -13.376 -6.088 -30.649 1.00 67.19 189 LYS A C 1
ATOM 1466 O O . LYS A 1 189 ? -14.273 -5.943 -29.824 1.00 67.19 189 LYS A O 1
ATOM 1471 N N . VAL A 1 190 ? -12.577 -5.105 -31.050 1.00 62.12 190 VAL A N 1
ATOM 1472 C CA . VAL A 1 190 ? -12.905 -3.700 -30.800 1.00 62.12 190 VAL A CA 1
ATOM 1473 C C . VAL A 1 190 ? -14.130 -3.370 -31.649 1.00 62.12 190 VAL A C 1
ATOM 1475 O O . VAL A 1 190 ? -14.084 -3.473 -32.873 1.00 62.12 190 VAL A O 1
ATOM 1478 N N . THR A 1 191 ? -15.238 -3.035 -30.997 1.00 49.91 191 THR A N 1
ATOM 1479 C CA . THR A 1 191 ? -16.312 -2.262 -31.618 1.00 49.91 191 THR A CA 1
ATOM 1480 C C . THR A 1 191 ? -15.852 -0.814 -31.641 1.00 49.91 191 THR A C 1
ATOM 1482 O O . THR A 1 191 ? -15.642 -0.224 -30.582 1.00 49.91 191 THR A O 1
ATOM 1485 N N . GLU A 1 192 ? -15.640 -0.268 -32.834 1.00 56.00 192 GLU A N 1
ATOM 1486 C CA . GLU A 1 192 ? -15.359 1.154 -33.009 1.00 56.00 192 GLU A CA 1
ATOM 1487 C C . GLU A 1 192 ? -16.659 1.929 -32.746 1.00 56.00 192 GLU A C 1
ATOM 1489 O O . GLU A 1 192 ? -17.571 1.930 -33.569 1.00 56.00 192 GLU A O 1
ATOM 1494 N N . GLU A 1 193 ? -16.753 2.525 -31.556 1.00 51.91 193 GLU A N 1
ATOM 1495 C CA . GLU A 1 193 ? -17.723 3.567 -31.215 1.00 51.91 193 GLU A CA 1
ATOM 1496 C C . GLU A 1 193 ? -16.928 4.842 -30.892 1.00 51.91 193 GLU A C 1
ATOM 1498 O O . GLU A 1 193 ? -15.926 4.794 -30.172 1.00 51.91 193 GLU A O 1
ATOM 1503 N N . ASP A 1 194 ? -17.319 5.961 -31.504 1.00 53.75 194 ASP A N 1
ATOM 1504 C CA . ASP A 1 194 ? -16.446 7.118 -31.722 1.00 53.75 194 ASP A CA 1
ATOM 1505 C C . ASP A 1 194 ? -16.024 7.845 -30.439 1.00 53.75 194 ASP A C 1
ATOM 1507 O O . ASP A 1 194 ? -16.848 8.493 -29.791 1.00 53.75 194 ASP A O 1
ATOM 1511 N N . HIS A 1 195 ? -14.720 7.871 -30.146 1.00 47.88 195 HIS A N 1
ATOM 1512 C CA . HIS A 1 195 ? -14.089 8.890 -29.297 1.00 47.88 195 HIS A CA 1
ATOM 1513 C C . HIS A 1 195 ? -12.782 9.385 -29.939 1.00 47.88 195 HIS A C 1
ATOM 1515 O O . HIS A 1 195 ? -11.683 8.944 -29.599 1.00 47.88 195 HIS A O 1
ATOM 1521 N N . GLU A 1 196 ? -12.917 10.343 -30.862 1.00 52.25 196 GLU A N 1
ATOM 1522 C CA . GLU A 1 196 ? -11.819 11.221 -31.274 1.00 52.25 196 GLU A CA 1
ATOM 1523 C C . GLU A 1 196 ? -11.339 12.036 -30.062 1.00 52.25 196 GLU A C 1
ATOM 1525 O O . GLU A 1 196 ? -11.973 13.000 -29.633 1.00 52.25 196 GLU A O 1
ATOM 1530 N N . ALA A 1 197 ? -10.202 11.637 -29.501 1.00 53.81 197 ALA A N 1
ATOM 1531 C CA . ALA A 1 197 ? -9.459 12.414 -28.522 1.00 53.81 197 ALA A CA 1
ATOM 1532 C C . ALA A 1 197 ? -7.971 12.310 -28.867 1.00 53.81 197 ALA A C 1
ATOM 1534 O O . ALA A 1 197 ? -7.302 11.357 -28.463 1.00 53.81 197 ALA A O 1
ATOM 1535 N N . ASP A 1 198 ? -7.466 13.276 -29.640 1.00 52.31 198 ASP A N 1
ATOM 1536 C CA . ASP A 1 198 ? -6.041 13.385 -29.953 1.00 52.31 198 ASP A CA 1
ATOM 1537 C C . ASP A 1 198 ? -5.231 13.514 -28.656 1.00 52.31 198 ASP A C 1
ATOM 1539 O O . ASP A 1 198 ? -5.245 14.541 -27.973 1.00 52.31 198 ASP A O 1
ATOM 1543 N N . VAL A 1 199 ? -4.516 12.446 -28.302 1.00 59.72 199 VAL A N 1
ATOM 1544 C CA . VAL A 1 199 ? -3.550 12.461 -27.203 1.00 59.72 199 VAL A CA 1
ATOM 1545 C C . VAL A 1 199 ? -2.212 12.911 -27.773 1.00 59.72 199 VAL A C 1
ATOM 1547 O O . VAL A 1 199 ? -1.426 12.089 -28.246 1.00 59.72 199 VAL A O 1
ATOM 1550 N N . ASP A 1 200 ? -1.963 14.220 -27.722 1.00 53.84 200 ASP A N 1
ATOM 1551 C CA . ASP A 1 200 ? -0.687 14.831 -28.109 1.00 53.84 200 ASP A CA 1
ATOM 1552 C C . ASP A 1 200 ? 0.486 14.158 -27.370 1.00 53.84 200 ASP A C 1
ATOM 1554 O O . ASP A 1 200 ? 0.721 14.367 -26.173 1.00 53.84 200 ASP A O 1
ATOM 1558 N N . VAL A 1 201 ? 1.247 13.330 -28.091 1.00 61.28 201 VAL A N 1
ATOM 1559 C CA . VAL A 1 201 ? 2.457 12.689 -27.567 1.00 61.28 201 VAL A CA 1
ATOM 1560 C C . VAL A 1 201 ? 3.587 13.713 -27.581 1.00 61.28 201 VAL A C 1
ATOM 1562 O O . VAL A 1 201 ? 4.305 13.861 -28.569 1.00 61.28 201 VAL A O 1
ATOM 1565 N N . LEU A 1 202 ? 3.739 14.424 -26.463 1.00 60.78 202 LEU A N 1
ATOM 1566 C CA . LEU A 1 202 ? 4.846 15.354 -26.246 1.00 60.78 202 LEU A CA 1
ATOM 1567 C C . LEU A 1 202 ? 6.195 14.613 -26.357 1.00 60.78 202 LEU A C 1
ATOM 1569 O O . LEU A 1 202 ? 6.418 13.616 -25.664 1.00 60.78 202 LEU A O 1
ATOM 1573 N N . MET A 1 203 ? 7.063 15.101 -27.249 1.00 56.16 203 MET A N 1
ATOM 1574 C CA . MET A 1 203 ? 8.295 14.439 -27.715 1.00 56.16 203 MET A CA 1
ATOM 1575 C C . MET A 1 203 ? 9.573 15.011 -27.087 1.00 56.16 203 MET A C 1
ATOM 1577 O O . MET A 1 203 ? 9.636 16.248 -26.911 1.00 56.16 203 MET A O 1
#